Protein 5F4C (pdb70)

Structure (mmCIF, N/CA/C/O backbone):
data_5F4C
#
_entry.id   5F4C
#
_cell.length_a   29.362
_cell.length_b   52.790
_cell.length_c   58.812
_cell.angle_alpha   90.00
_cell.angle_beta   93.35
_cell.angle_gamma   90.00
#
_symmetry.space_group_name_H-M   'P 1 21 1'
#
loop_
_entity.id
_entity.type
_entity.pdbx_description
1 polymer 'Putative cytoplasmic protein'
2 non-polymer 'MALONATE ION'
3 water water
#
loop_
_atom_site.group_PDB
_atom_site.id
_atom_site.type_symbol
_atom_site.label_atom_id
_atom_site.label_alt_id
_atom_site.label_comp_id
_atom_site.label_asym_id
_atom_site.label_entity_id
_atom_site.label_seq_id
_atom_site.pdbx_PDB_ins_code
_atom_site.Cartn_x
_atom_site.Cartn_y
_atom_site.Cartn_z
_atom_site.occupancy
_atom_site.B_iso_or_equiv
_atom_site.auth_seq_id
_atom_site.auth_comp_id
_atom_site.auth_asym_id
_atom_site.auth_atom_id
_atom_site.pdbx_PDB_model_num
ATOM 1 N N . MET A 1 4 ? 12.492 7.728 31.023 0.69 44.39 1 MET A N 1
ATOM 2 C CA . MET A 1 4 ? 11.203 7.353 30.362 0.72 41.78 1 MET A CA 1
ATOM 3 C C . MET A 1 4 ? 10.158 6.852 31.347 0.63 34.97 1 MET A C 1
ATOM 4 O O . MET A 1 4 ? 10.379 5.884 32.081 0.50 32.71 1 MET A O 1
ATOM 9 N N . ASN A 1 5 ? 8.998 7.493 31.335 1.00 30.84 2 ASN A N 1
ATOM 10 C CA . ASN A 1 5 ? 7.866 6.959 32.067 1.00 28.05 2 ASN A CA 1
ATOM 11 C C . ASN A 1 5 ? 7.304 5.750 31.363 1.00 27.44 2 ASN A C 1
ATOM 12 O O . ASN A 1 5 ? 7.318 5.669 30.117 1.00 27.88 2 ASN A O 1
ATOM 17 N N . VAL A 1 6 ? 6.829 4.802 32.157 1.00 25.21 3 VAL A N 1
ATOM 18 C CA . VAL A 1 6 ? 6.325 3.531 31.648 1.00 25.04 3 VAL A CA 1
ATOM 19 C C . VAL A 1 6 ? 4.826 3.496 31.829 1.00 23.01 3 VAL A C 1
ATOM 20 O O . VAL A 1 6 ? 4.315 3.599 32.950 1.00 25.26 3 VAL A O 1
ATOM 24 N N . TYR A 1 7 ? 4.137 3.333 30.707 1.00 21.46 4 TYR A N 1
ATOM 25 C CA . TYR A 1 7 ? 2.686 3.233 30.656 1.00 20.58 4 TYR A CA 1
ATOM 26 C C . TYR A 1 7 ? 2.303 1.802 30.467 1.00 20.25 4 TYR A C 1
ATOM 27 O O . TYR A 1 7 ? 2.618 1.198 29.437 1.00 22.89 4 TYR A O 1
ATOM 36 N N . THR A 1 8 ? 1.623 1.244 31.460 1.00 21.30 5 THR A N 1
ATOM 37 C CA . THR A 1 8 ? 1.378 -0.193 31.521 1.00 21.86 5 THR A CA 1
ATOM 38 C C . THR A 1 8 ? -0.067 -0.502 31.161 1.00 21.78 5 THR A C 1
ATOM 39 O O . THR A 1 8 ? -0.964 0.141 31.652 1.00 23.88 5 THR A O 1
ATOM 43 N N . PHE A 1 9 ? -0.245 -1.490 30.299 1.00 20.62 6 PHE A N 1
ATOM 44 C CA . PHE A 1 9 ? -1.522 -2.043 29.911 1.00 20.42 6 PHE A CA 1
ATOM 45 C C . PHE A 1 9 ? -1.579 -3.471 30.412 1.00 21.63 6 PHE A C 1
ATOM 46 O O . PHE A 1 9 ? -0.813 -4.338 29.965 1.00 23.20 6 PHE A O 1
ATOM 54 N N . ASP A 1 10 ? -2.498 -3.705 31.336 1.00 24.36 7 ASP A N 1
ATOM 55 C CA . ASP A 1 10 ? -2.690 -4.999 31.939 1.00 24.87 7 ASP A CA 1
ATOM 56 C C . ASP A 1 10 ? -3.852 -5.666 31.223 1.00 23.66 7 ASP A C 1
ATOM 57 O O . ASP A 1 10 ? -4.993 -5.249 31.331 1.00 26.70 7 ASP A O 1
ATOM 62 N N . PHE A 1 11 ? -3.555 -6.716 30.491 1.00 25.55 8 PHE A N 1
ATOM 63 C CA . PHE A 1 11 ? -4.597 -7.316 29.657 1.00 26.09 8 PHE A CA 1
ATOM 64 C C . PHE A 1 11 ? -5.683 -8.077 30.416 1.00 29.07 8 PHE A C 1
ATOM 65 O O . PHE A 1 11 ? -6.713 -8.431 29.840 1.00 31.00 8 PHE A O 1
ATOM 73 N N . ASN A 1 12 ? -5.505 -8.293 31.713 1.00 29.56 9 ASN A N 1
ATOM 74 C CA . ASN A 1 12 ? -6.629 -8.743 32.522 1.00 31.04 9 ASN A CA 1
ATOM 75 C C . ASN A 1 12 ? -7.832 -7.802 32.499 1.00 33.10 9 ASN A C 1
ATOM 76 O O . ASN A 1 12 ? -8.974 -8.248 32.647 1.00 38.70 9 ASN A O 1
ATOM 81 N N . ASP A 1 13 ? -7.585 -6.513 32.261 1.00 31.85 10 ASP A N 1
ATOM 82 C CA . ASP A 1 13 ? -8.652 -5.538 32.170 1.00 39.07 10 ASP A CA 1
ATOM 83 C C . ASP A 1 13 ? -9.198 -5.342 30.761 1.00 40.74 10 ASP A C 1
ATOM 84 O O . ASP A 1 13 ? -10.079 -4.486 30.558 1.00 48.65 10 ASP A O 1
ATOM 89 N N . ILE A 1 14 ? -8.694 -6.114 29.798 1.00 37.32 11 ILE A N 1
ATOM 90 C CA . ILE A 1 14 ? -9.016 -5.970 28.382 1.00 38.39 11 ILE A CA 1
ATOM 91 C C . ILE A 1 14 ? -9.576 -7.299 27.865 1.00 41.82 11 ILE A C 1
ATOM 92 O O . ILE A 1 14 ? -8.842 -8.279 27.769 1.00 47.91 11 ILE A O 1
ATOM 97 N N . LYS A 1 15 ? -10.863 -7.352 27.518 1.00 42.62 12 LYS A N 1
ATOM 98 C CA . LYS A 1 15 ? -11.447 -8.629 27.052 1.00 45.20 12 LYS A CA 1
ATOM 99 C C . LYS A 1 15 ? -11.527 -8.786 25.551 1.00 39.77 12 LYS A C 1
ATOM 100 O O . LYS A 1 15 ? -11.811 -9.876 25.054 1.00 47.36 12 LYS A O 1
ATOM 106 N N . ASN A 1 16 ? -11.255 -7.704 24.825 1.00 37.78 13 ASN A N 1
ATOM 107 C CA . ASN A 1 16 ? -11.177 -7.763 23.381 1.00 34.58 13 ASN A CA 1
ATOM 108 C C . ASN A 1 16 ? -10.344 -6.605 22.862 1.00 33.84 13 ASN A C 1
ATOM 109 O O . ASN A 1 16 ? -10.027 -5.653 23.582 1.00 30.38 13 ASN A O 1
ATOM 114 N N . GLN A 1 17 ? -9.953 -6.693 21.600 1.00 31.39 14 GLN A N 1
ATOM 115 C CA . GLN A 1 17 ? -9.078 -5.680 21.045 1.00 29.42 14 GLN A CA 1
ATOM 116 C C . GLN A 1 17 ? -9.714 -4.272 21.141 1.00 27.51 14 GLN A C 1
ATOM 117 O O . GLN A 1 17 ? -9.024 -3.288 21.412 1.00 29.87 14 GLN A O 1
ATOM 123 N N . SER A 1 18 ? -11.025 -4.180 20.994 1.00 30.17 15 SER A N 1
ATOM 124 C CA . SER A 1 18 ? -11.723 -2.896 21.110 1.00 30.98 15 SER A CA 1
ATOM 125 C C . SER A 1 18 ? -11.598 -2.226 22.505 1.00 32.51 15 SER A C 1
ATOM 126 O O . SER A 1 18 ? -11.484 -0.977 22.601 1.00 32.84 15 SER A O 1
ATOM 129 N N . ASP A 1 19 ? -11.585 -3.057 23.560 1.00 27.97 16 ASP A N 1
ATOM 130 C CA . ASP A 1 19 ? -11.349 -2.599 24.939 1.00 27.58 16 ASP A CA 1
ATOM 131 C C . ASP A 1 19 ? -9.976 -1.948 25.020 1.00 24.81 16 ASP A C 1
ATOM 132 O O . ASP A 1 19 ? -9.779 -1.004 25.797 1.00 23.73 16 ASP A O 1
ATOM 137 N N . PHE A 1 20 ? -9.006 -2.439 24.246 1.00 23.76 17 PHE A N 1
ATOM 138 C CA . PHE A 1 20 ? -7.693 -1.842 24.264 1.00 20.84 17 PHE A CA 1
ATOM 139 C C . PHE A 1 20 ? -7.735 -0.365 23.811 1.00 19.38 17 PHE A C 1
ATOM 140 O O . PHE A 1 20 ? -7.117 0.498 24.424 1.00 20.78 17 PHE A O 1
ATOM 148 N N . TYR A 1 21 ? -8.505 -0.074 22.767 1.00 20.94 18 TYR A N 1
ATOM 149 C CA . TYR A 1 21 ? -8.572 1.316 22.301 1.00 20.52 18 TYR A CA 1
ATOM 150 C C . TYR A 1 21 ? -9.131 2.245 23.392 1.00 22.00 18 TYR A C 1
ATOM 151 O O . TYR A 1 21 ? -8.641 3.378 23.558 1.00 21.70 18 TYR A O 1
ATOM 160 N N . ARG A 1 22 ? -10.158 1.776 24.121 1.00 22.74 19 ARG A N 1
ATOM 161 C CA . ARG A 1 22 ? -10.679 2.538 25.269 1.00 24.10 19 ARG A CA 1
ATOM 162 C C . ARG A 1 22 ? -9.622 2.719 26.365 1.00 24.53 19 ARG A C 1
ATOM 163 O O . ARG A 1 22 ? -9.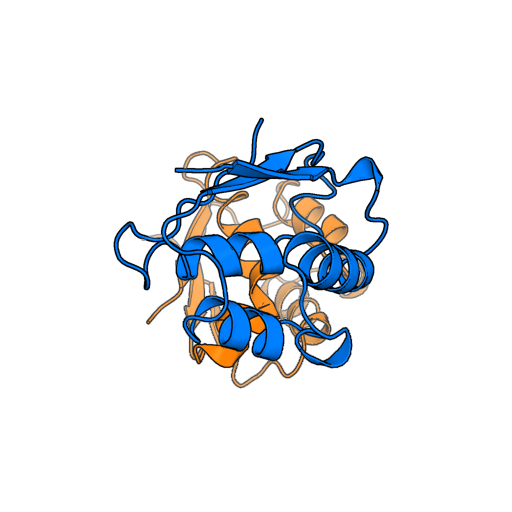433 3.831 26.887 1.00 24.23 19 ARG A O 1
ATOM 171 N N . GLU A 1 23 ? -8.928 1.643 26.706 1.00 23.46 20 GLU A N 1
ATOM 172 C CA . GLU A 1 23 ? -7.858 1.726 27.711 1.00 22.43 20 GLU A CA 1
ATOM 173 C C . GLU A 1 23 ? -6.780 2.709 27.270 1.00 21.09 20 GLU A C 1
ATOM 174 O O . GLU A 1 23 ? -6.222 3.450 28.066 1.00 22.17 20 GLU A O 1
ATOM 180 N N . PHE A 1 24 ? -6.449 2.678 25.978 1.00 19.96 21 PHE A N 1
ATOM 181 C CA . PHE A 1 24 ? -5.423 3.566 25.439 1.00 19.76 21 PHE A CA 1
ATOM 182 C C . PHE A 1 24 ? -5.832 5.028 25.564 1.00 19.14 21 PHE A C 1
ATOM 183 O O . PHE A 1 24 ? -5.055 5.829 26.074 1.00 19.77 21 PHE A O 1
ATOM 191 N N . THR A 1 25 ? -7.050 5.376 25.121 1.00 19.88 22 THR A N 1
ATOM 192 C CA . THR A 1 25 ? -7.454 6.772 25.201 1.00 21.69 22 THR A CA 1
ATOM 193 C C . THR A 1 25 ? -7.616 7.232 26.657 1.00 19.72 22 THR A C 1
ATOM 194 O O . THR A 1 25 ? -7.202 8.332 27.008 1.00 22.14 22 THR A O 1
ATOM 198 N N . GLN A 1 26 ? -8.100 6.354 27.531 1.00 21.95 23 GLN A N 1
ATOM 199 C CA . GLN A 1 26 ? -8.228 6.696 28.949 1.00 21.94 23 GLN A CA 1
ATOM 200 C C . GLN A 1 26 ? -6.857 6.883 29.603 1.00 21.14 23 GLN A C 1
ATOM 201 O O . GLN A 1 26 ? -6.611 7.876 30.302 1.00 22.47 23 GLN A O 1
ATOM 207 N N . THR A 1 27 ? -5.945 5.957 29.331 1.00 20.69 24 THR A N 1
ATOM 208 C CA . THR A 1 27 ? -4.609 6.017 29.905 1.00 20.84 24 THR A CA 1
ATOM 209 C C . THR A 1 27 ? -3.894 7.295 29.518 1.00 20.90 24 THR A C 1
ATOM 210 O O . THR A 1 27 ? -3.243 7.927 30.363 1.00 21.94 24 THR A O 1
ATOM 214 N N . PHE A 1 28 ? -3.984 7.656 28.230 1.00 19.44 25 PHE A N 1
ATOM 215 C CA . PHE A 1 28 ? -3.281 8.802 27.675 1.00 19.39 25 PHE A CA 1
ATOM 216 C C . PHE A 1 28 ? -4.058 10.127 27.692 1.00 20.99 25 PHE A C 1
ATOM 217 O O . PHE A 1 28 ? -3.567 11.139 27.185 1.00 21.19 25 PHE A O 1
ATOM 225 N N . GLY A 1 29 ? -5.260 10.158 28.294 1.00 19.85 26 GLY A N 1
ATOM 226 C CA . GLY A 1 29 ? -5.985 11.421 28.432 1.00 21.75 26 GLY A CA 1
ATOM 227 C C . GLY A 1 29 ? -6.457 11.972 27.074 1.00 22.58 26 GLY A C 1
ATOM 228 O O . GLY A 1 29 ? -6.458 13.177 26.846 1.00 23.16 26 GLY A O 1
ATOM 229 N N . LEU A 1 30 ? -6.843 11.068 26.161 1.00 22.33 27 LEU A N 1
ATOM 230 C CA . LEU A 1 30 ? -7.308 11.411 24.843 1.00 22.81 27 LEU A CA 1
ATOM 231 C C . LEU A 1 30 ? -8.827 11.313 24.764 1.00 22.83 27 LEU A C 1
ATOM 232 O O . LEU A 1 30 ? -9.436 10.501 25.479 1.00 24.51 27 LEU A O 1
ATOM 237 N N . ALA A 1 31 ? -9.441 12.085 23.852 1.00 23.69 28 ALA A N 1
ATOM 238 C CA . ALA A 1 31 ? -10.865 11.948 23.564 1.00 25.07 28 ALA A CA 1
ATOM 239 C C . ALA A 1 31 ? -11.122 10.547 23.082 1.00 26.96 28 ALA A C 1
ATOM 240 O O . ALA A 1 31 ? -10.279 9.974 22.393 1.00 26.61 28 ALA A O 1
ATOM 242 N N . SER A 1 32 ? -12.284 9.986 23.448 1.00 30.47 29 SER A N 1
ATOM 243 C CA . SER A 1 32 ? -12.649 8.610 23.072 1.00 31.31 29 SER A CA 1
ATOM 244 C C . SER A 1 32 ? -12.574 8.368 21.559 1.00 29.36 29 SER A C 1
ATOM 245 O O . SER A 1 32 ? -12.056 7.332 21.108 1.00 30.23 29 SER A O 1
ATOM 248 N N . GLU A 1 33 ? -13.000 9.369 20.793 1.00 29.51 30 GLU A N 1
ATOM 249 C CA . GLU A 1 33 ? -13.001 9.259 19.333 1.00 30.42 30 GLU A CA 1
ATOM 250 C C . GLU A 1 33 ? -11.619 9.318 18.707 1.00 29.11 30 GLU A C 1
ATOM 251 O O . GLU A 1 33 ? -11.494 9.146 17.497 1.00 30.22 30 GLU A O 1
ATOM 257 N N . LYS A 1 34 ? -10.578 9.594 19.497 1.00 27.57 31 LYS A N 1
ATOM 258 C CA . LYS A 1 34 ? -9.241 9.688 18.927 1.00 26.83 31 LYS A CA 1
ATOM 259 C C . LYS A 1 34 ? -8.737 8.336 18.403 1.00 24.57 31 LYS A C 1
ATOM 260 O O . LYS A 1 34 ? -7.990 8.282 17.420 1.00 27.85 31 LYS A O 1
ATOM 266 N N . VAL A 1 35 ? -9.109 7.245 19.065 1.00 23.97 32 VAL A N 1
ATOM 267 C CA . VAL A 1 35 ? -8.659 5.905 18.657 1.00 22.36 32 VAL A CA 1
ATOM 268 C C . VAL A 1 35 ? -9.812 4.906 18.724 1.00 22.11 32 VAL A C 1
ATOM 269 O O . VAL A 1 35 ? -10.415 4.706 19.803 1.00 24.56 32 VAL A O 1
ATOM 273 N N . SER A 1 36 ? -10.085 4.246 17.608 1.00 21.66 33 SER A N 1
ATOM 274 C CA . SER A 1 36 ? -11.172 3.259 17.558 1.00 22.18 33 SER A CA 1
ATOM 275 C C . SER A 1 36 ? -10.895 2.073 16.663 1.00 23.20 33 SER A C 1
ATOM 276 O O . SER A 1 36 ? -11.761 1.207 16.493 1.00 24.92 33 SER A O 1
ATOM 279 N N . ASP A 1 37 ? -9.689 2.010 16.090 1.00 21.28 34 ASP A N 1
ATOM 280 C CA . ASP A 1 37 ? -9.296 0.935 15.185 1.00 20.62 34 ASP A CA 1
ATOM 281 C C . ASP A 1 37 ? -7.784 1.025 14.995 1.00 18.85 34 ASP A C 1
ATOM 282 O O . ASP A 1 37 ? -7.147 1.921 15.583 1.00 18.90 34 ASP A O 1
ATOM 287 N N . LEU A 1 38 ? -7.197 0.156 14.161 1.00 17.67 35 LEU A N 1
ATOM 288 C CA . LEU A 1 38 ? -5.744 0.112 14.038 1.00 16.37 35 LEU A CA 1
ATOM 289 C C . LEU A 1 38 ? -5.205 1.348 13.327 1.00 17.18 35 LEU A C 1
ATOM 290 O O . LEU A 1 38 ? -4.126 1.850 13.692 1.00 18.78 35 LEU A O 1
ATOM 295 N N . ASP A 1 39 ? -5.917 1.834 12.302 1.00 18.62 36 ASP A N 1
ATOM 296 C CA . ASP A 1 39 ? -5.426 2.991 11.546 1.00 19.01 36 ASP A CA 1
ATOM 297 C C . ASP A 1 39 ? -5.403 4.239 12.430 1.00 19.71 36 ASP A C 1
ATOM 298 O O . ASP A 1 39 ? -4.437 5.012 12.396 1.00 21.26 36 ASP A O 1
ATOM 303 N N . THR A 1 40 ? -6.457 4.423 13.242 1.00 19.12 37 THR A N 1
ATOM 304 C CA . THR A 1 40 ? -6.495 5.575 14.135 1.00 19.53 37 THR A CA 1
ATOM 305 C C . THR A 1 40 ? -5.493 5.425 15.293 1.00 19.75 37 THR A C 1
ATOM 306 O O . THR A 1 40 ? -4.940 6.414 15.780 1.00 20.35 37 THR A O 1
ATOM 310 N N . LEU A 1 41 ? -5.280 4.201 15.762 1.00 18.80 38 LEU A N 1
ATOM 311 C CA . LEU A 1 41 ? -4.210 3.965 16.730 1.00 18.63 38 LEU A CA 1
ATOM 312 C C . LEU A 1 41 ? -2.855 4.357 16.172 1.00 20.24 38 LEU A C 1
ATOM 313 O O . LEU A 1 41 ? -2.091 5.055 16.841 1.00 20.33 38 LEU A O 1
ATOM 318 N N . TRP A 1 42 ? -2.551 3.902 14.963 1.00 18.60 39 TRP A N 1
ATOM 319 C CA . TRP A 1 42 ? -1.300 4.291 14.293 1.00 18.70 39 TRP A CA 1
ATOM 320 C C . TRP A 1 42 ? -1.179 5.799 14.178 1.00 19.74 39 TRP A C 1
ATOM 321 O O . TRP A 1 42 ? -0.132 6.372 14.511 1.00 21.31 39 TRP A O 1
ATOM 332 N N . ASP A 1 43 ? -2.258 6.444 13.712 1.00 20.19 40 ASP A N 1
ATOM 333 C CA . ASP A 1 43 ? -2.212 7.887 13.587 1.00 24.29 40 ASP A CA 1
ATOM 334 C C . ASP A 1 43 ? -1.921 8.567 14.939 1.00 22.04 40 ASP A C 1
ATOM 335 O O . ASP A 1 43 ? -1.161 9.521 14.992 1.00 24.13 40 ASP A O 1
ATOM 340 N N . ALA A 1 44 ? -2.559 8.111 16.021 1.00 21.85 41 ALA A N 1
ATOM 341 C CA . ALA A 1 44 ? -2.281 8.693 17.319 1.00 23.56 41 ALA A CA 1
ATOM 342 C C . ALA A 1 44 ? -0.827 8.559 17.716 1.00 23.39 41 ALA A C 1
ATOM 343 O O . ALA A 1 44 ? -0.215 9.515 18.234 1.00 24.87 41 ALA A O 1
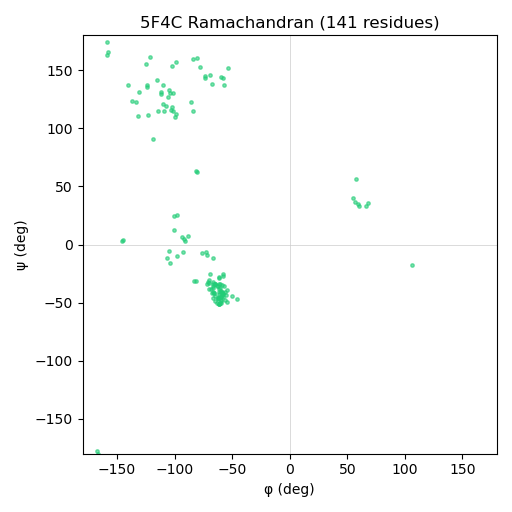ATOM 345 N N . VAL A 1 45 ? -0.270 7.377 17.523 1.00 22.29 42 VAL A N 1
ATOM 346 C CA . VAL A 1 45 ? 1.080 7.122 17.978 1.00 23.56 42 VAL A CA 1
ATOM 347 C C . VAL A 1 45 ? 2.076 7.923 17.125 1.00 24.72 42 VAL A C 1
ATOM 348 O O . VAL A 1 45 ? 3.145 8.255 17.620 1.00 28.86 42 VAL A O 1
ATOM 352 N N . MET A 1 46 ? 1.703 8.263 15.881 1.00 25.22 43 MET A N 1
ATOM 353 C CA . MET A 1 46 ? 2.545 9.037 14.967 1.00 28.98 43 MET A CA 1
ATOM 354 C C . MET A 1 46 ? 2.372 10.543 14.965 1.00 29.07 43 MET A C 1
ATOM 355 O O . MET A 1 46 ? 3.149 11.230 14.291 1.00 33.46 43 MET A O 1
ATOM 360 N N . SER A 1 47 ? 1.387 11.058 15.690 1.00 26.90 44 SER A N 1
ATOM 361 C CA . SER A 1 47 ? 0.953 12.448 15.580 1.00 29.80 44 SER A CA 1
ATOM 362 C C . SER A 1 47 ? 1.478 13.341 16.669 1.00 31.15 44 SER A C 1
ATOM 363 O O . SER A 1 47 ? 0.997 14.498 16.820 1.00 36.52 44 SER A O 1
ATOM 366 N N . ASP A 1 48 ? 2.447 12.879 17.446 1.00 28.32 45 ASP A N 1
ATOM 367 C CA . ASP A 1 48 ? 3.031 13.814 18.471 1.00 37.22 45 ASP A CA 1
ATOM 368 C C . ASP A 1 48 ? 2.002 14.343 19.512 1.00 35.33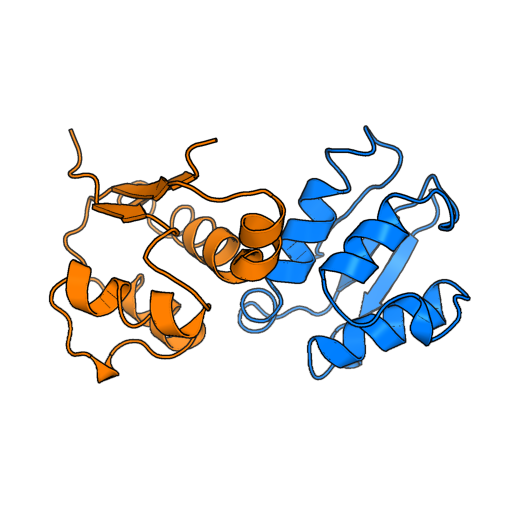 45 ASP A C 1
ATOM 369 O O . ASP A 1 48 ? 2.137 15.448 20.003 1.00 42.23 45 ASP A O 1
ATOM 374 N N . ILE A 1 49 ? 1.005 13.525 19.860 1.00 33.05 46 ILE A N 1
ATOM 375 C CA . ILE A 1 49 ? 0.041 13.824 20.941 1.00 30.32 46 ILE A CA 1
ATOM 376 C C . ILE A 1 49 ? 0.323 13.030 22.226 1.00 30.21 46 ILE A C 1
ATOM 377 O O . ILE A 1 49 ? -0.252 13.337 23.248 1.00 31.51 46 ILE A O 1
ATOM 382 N N . LEU A 1 50 ? 1.133 11.981 22.162 1.00 26.18 47 LEU A N 1
ATOM 383 C CA . LEU A 1 50 ? 1.496 11.207 23.366 1.00 24.89 47 LEU A CA 1
ATOM 384 C C . LEU A 1 50 ? 2.647 11.917 24.045 1.00 24.67 47 LEU A C 1
ATOM 385 O O . LEU A 1 50 ? 3.346 12.709 23.384 1.00 26.57 47 LEU A O 1
ATOM 390 N N . PRO A 1 51 ? 2.874 11.641 25.353 1.00 24.92 48 PRO A N 1
ATOM 391 C CA . PRO A 1 51 ? 3.905 12.356 26.114 1.00 25.00 48 PRO A CA 1
ATOM 392 C C . PRO A 1 51 ? 5.300 11.760 25.842 1.00 25.01 48 PRO A C 1
ATOM 393 O O . PRO A 1 51 ? 5.953 11.221 26.743 1.00 26.61 48 PRO A O 1
ATOM 397 N N . LEU A 1 52 ? 5.739 11.858 24.587 1.00 25.21 49 LEU A N 1
ATOM 398 C CA . LEU A 1 52 ? 7.038 11.321 24.161 1.00 26.44 49 LEU A CA 1
ATOM 399 C C . LEU A 1 52 ? 8.196 12.131 24.761 1.00 27.51 49 LEU A C 1
ATOM 400 O O . LEU A 1 52 ? 8.052 13.344 24.978 1.00 28.77 49 LEU A O 1
ATOM 405 N N . PRO A 1 53 ? 9.325 11.457 25.074 1.00 27.39 50 PRO A N 1
ATOM 406 C CA . PRO A 1 53 ? 9.566 10.029 24.926 1.00 27.81 50 PRO A CA 1
ATOM 407 C C . PRO A 1 53 ? 8.912 9.234 26.045 1.00 26.02 50 PRO A C 1
ATOM 408 O O . PRO A 1 53 ? 8.725 9.775 27.116 1.00 27.08 50 PRO A O 1
ATOM 412 N N . LEU A 1 54 ? 8.572 7.977 25.769 1.00 24.67 51 LEU A N 1
ATOM 413 C CA . LEU A 1 54 ? 7.866 7.129 26.730 1.00 22.62 51 LEU A CA 1
ATOM 414 C C . LEU A 1 54 ? 8.062 5.651 26.396 1.00 22.84 51 LEU A C 1
ATOM 415 O O . LEU A 1 54 ? 8.429 5.275 25.266 1.00 22.96 51 LEU A O 1
ATOM 420 N N . GLU A 1 55 ? 7.766 4.796 27.368 1.00 23.45 52 GLU A N 1
ATOM 421 C CA . GLU A 1 55 ? 7.698 3.365 27.152 1.00 23.90 52 GLU A CA 1
ATOM 422 C C . GLU A 1 55 ? 6.258 2.895 27.373 1.00 23.77 52 GLU A C 1
ATOM 423 O O . GLU A 1 55 ? 5.553 3.363 28.286 1.00 23.46 52 GLU A O 1
ATOM 429 N N . ILE A 1 56 ? 5.848 1.960 26.528 1.00 21.26 53 ILE A N 1
ATOM 430 C CA . ILE A 1 56 ? 4.603 1.226 26.687 1.00 21.51 53 ILE A CA 1
ATOM 431 C C . ILE A 1 56 ? 4.946 -0.201 26.998 1.00 21.60 53 ILE A C 1
ATOM 432 O O . ILE A 1 56 ? 5.705 -0.832 26.279 1.00 21.56 53 ILE A O 1
ATOM 437 N N . GLU A 1 57 ? 4.320 -0.751 28.037 1.00 21.90 54 GLU A N 1
ATOM 438 C CA . GLU A 1 57 ? 4.513 -2.132 28.411 1.00 23.99 54 GLU A CA 1
ATOM 439 C C . GLU A 1 57 ? 3.157 -2.843 28.441 1.00 22.98 54 GLU A C 1
ATOM 440 O O . GLU A 1 57 ? 2.151 -2.304 28.951 1.00 23.35 54 GLU A O 1
ATOM 446 N N . PHE A 1 58 ? 3.142 -4.057 27.904 1.00 22.57 55 PHE A N 1
ATOM 447 C CA . PHE A 1 58 ? 1.976 -4.948 28.015 1.00 21.67 55 PHE A CA 1
ATOM 448 C C . PHE A 1 58 ? 2.301 -6.024 29.023 1.00 24.56 55 PHE A C 1
ATOM 449 O O . PHE A 1 58 ? 3.339 -6.656 28.943 1.00 23.60 55 PHE A O 1
ATOM 457 N N . VAL A 1 59 ? 1.436 -6.203 30.011 1.00 23.82 56 VAL A N 1
ATOM 458 C CA . VAL A 1 59 ? 1.591 -7.257 30.996 1.00 25.34 56 VAL A CA 1
ATOM 459 C C . VAL A 1 59 ? 0.371 -8.163 30.973 1.00 25.24 56 VAL A C 1
ATOM 460 O O . VAL A 1 59 ? -0.713 -7.781 30.504 1.00 25.61 56 VAL A O 1
ATOM 464 N N . HIS A 1 60 ? 0.562 -9.350 31.526 1.00 26.87 57 HIS A N 1
ATOM 465 C CA . HIS A 1 60 ? -0.496 -10.331 31.666 1.00 29.46 57 HIS A CA 1
ATOM 466 C C . HIS A 1 60 ? -1.116 -10.679 30.338 1.00 25.16 57 HIS A C 1
ATOM 467 O O . HIS A 1 60 ? -2.318 -10.592 30.132 1.00 27.41 57 HIS A O 1
ATOM 474 N N . LEU A 1 61 ? -0.247 -11.120 29.438 1.00 23.43 58 LEU A N 1
ATOM 475 C CA . LEU A 1 61 ? -0.618 -11.549 28.110 1.00 23.53 58 LEU A CA 1
ATOM 476 C C . LEU A 1 61 ? -0.245 -13.015 27.935 1.00 20.25 58 LEU A C 1
ATOM 477 O O . LEU A 1 61 ? 0.847 -13.356 27.454 1.00 22.05 58 LEU A O 1
ATOM 482 N N . PRO A 1 62 ? -1.172 -13.923 28.254 1.00 18.89 59 PRO A N 1
ATOM 483 C CA . PRO A 1 62 ? -1.003 -15.346 27.890 1.00 18.63 59 PRO A CA 1
ATOM 484 C C . PRO A 1 62 ? -0.729 -15.526 26.420 1.00 18.80 59 PRO A C 1
ATOM 485 O O . PRO A 1 62 ? -1.144 -14.677 25.632 1.00 18.33 59 PRO A O 1
ATOM 489 N N . ASP A 1 63 ? -0.018 -16.596 26.046 1.00 19.11 60 ASP A N 1
ATOM 490 C CA . ASP A 1 63 ? 0.232 -16.883 24.622 1.00 20.25 60 ASP A CA 1
ATOM 491 C C . ASP A 1 63 ? -0.993 -16.748 23.746 1.00 19.40 60 ASP A C 1
ATOM 492 O O . ASP A 1 63 ? -0.922 -16.161 22.659 1.00 19.26 60 ASP A O 1
ATOM 497 N N . LYS A 1 64 ? -2.103 -17.312 24.176 1.00 18.46 61 LYS A N 1
ATOM 498 C CA . LYS A 1 64 ? -3.340 -17.283 23.412 1.00 19.41 61 LYS A CA 1
ATOM 499 C C . LYS A 1 64 ? -3.733 -15.845 23.072 1.00 18.58 61 LYS A C 1
ATOM 500 O O . LYS A 1 64 ? -4.197 -15.546 21.977 1.00 20.27 61 LYS A O 1
ATOM 506 N N . LEU A 1 65 ? -3.602 -14.970 24.055 1.00 16.15 62 LEU A N 1
ATOM 507 C CA . LEU A 1 65 ? -4.013 -13.587 23.917 1.00 16.30 62 LEU A CA 1
ATOM 508 C C . LEU A 1 65 ? -2.977 -12.721 23.204 1.00 15.80 62 LEU A C 1
ATOM 509 O O . LEU A 1 65 ? -3.334 -11.816 22.447 1.00 17.08 62 LEU A O 1
ATOM 514 N N .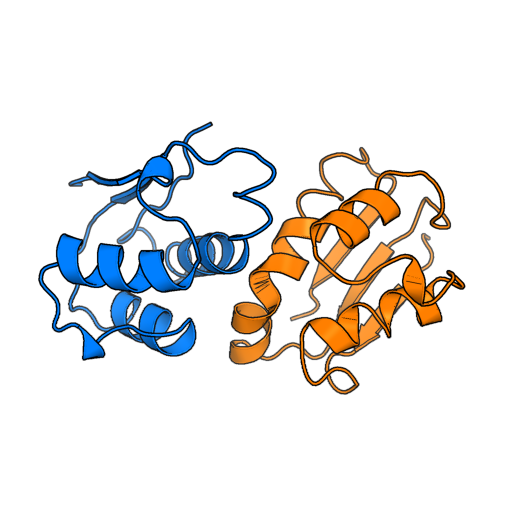 ARG A 1 66 ? -1.699 -13.042 23.353 1.00 16.19 63 ARG A N 1
ATOM 515 C CA . ARG A 1 66 ? -0.656 -12.413 22.526 1.00 17.35 63 ARG A CA 1
ATOM 516 C C . ARG A 1 66 ? -0.954 -12.669 21.051 1.00 16.76 63 ARG A C 1
ATOM 517 O O . ARG A 1 66 ? -0.862 -11.755 20.223 1.00 18.33 63 ARG A O 1
ATOM 525 N N A ARG A 1 67 ? -1.329 -13.908 20.714 0.43 16.54 64 ARG A N 1
ATOM 526 N N B ARG A 1 67 ? -1.304 -13.918 20.716 0.57 16.12 64 ARG A N 1
ATOM 527 C CA A ARG A 1 67 ? -1.703 -14.250 19.347 0.43 18.11 64 ARG A CA 1
ATOM 528 C CA B ARG A 1 67 ? -1.727 -14.271 19.366 0.57 18.27 64 ARG A CA 1
ATOM 529 C C A ARG A 1 67 ? -2.977 -13.534 18.904 0.43 16.77 64 ARG A C 1
ATOM 530 C C B ARG A 1 67 ? -2.938 -13.456 18.952 0.57 16.12 64 ARG A C 1
ATOM 531 O O A ARG A 1 67 ? -3.046 -13.015 17.774 0.43 16.90 64 ARG A O 1
ATOM 532 O O B ARG A 1 67 ? -2.917 -12.770 17.908 0.57 16.36 64 ARG A O 1
ATOM 547 N N . ARG A 1 68 ? -3.978 -13.479 19.780 1.00 16.67 65 ARG A N 1
ATOM 548 C CA . ARG A 1 68 ? -5.246 -12.820 19.445 1.00 16.94 65 ARG A CA 1
ATOM 549 C C . ARG A 1 68 ? -5.016 -11.347 19.146 1.00 18.14 65 ARG A C 1
ATOM 550 O O . ARG A 1 68 ? -5.608 -10.799 18.215 1.00 18.75 65 ARG A O 1
ATOM 558 N N . TYR A 1 69 ? -4.177 -10.701 19.969 1.00 16.44 66 TYR A N 1
ATOM 559 C CA . TYR A 1 69 ? -3.901 -9.294 19.881 1.00 17.28 66 TYR A CA 1
ATOM 560 C C . TYR A 1 69 ? -2.610 -8.982 19.126 1.00 16.60 66 TYR A C 1
ATOM 561 O O . TYR A 1 69 ? -2.051 -7.907 19.276 1.00 17.34 66 TYR A O 1
ATOM 570 N N . GLY A 1 70 ? -2.206 -9.894 18.244 1.00 16.32 67 GLY A N 1
ATOM 571 C CA . GLY A 1 70 ? -0.932 -9.751 17.551 1.00 16.89 67 GLY A CA 1
ATOM 572 C C . GLY A 1 70 ? -0.854 -8.499 16.689 1.00 16.68 67 GLY A C 1
ATOM 573 O O . GLY A 1 70 ? 0.223 -7.950 16.516 1.00 17.51 67 GLY A O 1
ATOM 574 N N . ALA A 1 71 ? -1.988 -8.010 16.173 1.00 15.71 68 ALA A N 1
ATOM 575 C CA . ALA A 1 71 ? -1.948 -6.784 15.399 1.00 15.75 68 ALA A CA 1
ATOM 576 C C . ALA A 1 71 ? -1.542 -5.584 16.249 1.00 16.21 68 ALA A C 1
ATOM 577 O O . ALA A 1 71 ? -0.880 -4.652 15.760 1.00 16.64 68 ALA A O 1
ATOM 579 N N . LEU A 1 72 ? -1.933 -5.562 17.525 1.00 16.50 69 LEU A N 1
ATOM 580 C CA . LEU A 1 72 ? -1.508 -4.467 18.412 1.00 17.15 69 LEU A CA 1
ATOM 581 C C . LEU A 1 72 ? -0.017 -4.551 18.653 1.00 17.31 69 LEU A C 1
ATOM 582 O O . LEU A 1 72 ? 0.691 -3.534 18.647 1.00 17.71 69 LEU A O 1
ATOM 587 N N . ILE A 1 73 ? 0.471 -5.782 18.869 1.00 17.67 70 ILE A N 1
ATOM 588 C CA . ILE A 1 73 ? 1.872 -5.974 19.140 1.00 18.23 70 ILE A CA 1
ATOM 589 C C . ILE A 1 73 ? 2.721 -5.502 17.947 1.00 17.29 70 ILE A C 1
ATOM 590 O O . ILE A 1 73 ? 3.711 -4.773 18.120 1.00 18.53 70 ILE A O 1
ATOM 595 N N . LEU A 1 74 ? 2.383 -5.983 16.761 1.00 18.00 71 LEU A N 1
ATOM 596 C CA . LEU A 1 74 ? 3.132 -5.581 15.557 1.00 18.66 71 LEU A CA 1
ATOM 597 C C . LEU A 1 74 ? 3.060 -4.079 15.330 1.00 17.21 71 LEU A C 1
ATOM 598 O O . LEU A 1 74 ? 4.049 -3.463 14.913 1.00 18.50 71 LEU A O 1
ATOM 603 N N . LEU A 1 75 ? 1.910 -3.459 15.616 1.00 16.37 72 LEU A N 1
ATOM 604 C CA . LEU A 1 75 ? 1.763 -2.024 15.432 1.00 16.81 72 LEU A CA 1
ATOM 605 C C . LEU A 1 75 ? 2.735 -1.265 16.345 1.00 16.56 72 LEU A C 1
ATOM 606 O O . LEU A 1 75 ? 3.422 -0.341 15.900 1.00 17.25 72 LEU A O 1
ATOM 611 N N . PHE A 1 76 ? 2.805 -1.648 17.622 1.00 16.44 73 PHE A N 1
ATOM 612 C CA . PHE A 1 76 ? 3.739 -0.970 18.514 1.00 17.36 73 PHE A CA 1
ATOM 613 C C . PHE A 1 76 ? 5.199 -1.289 18.216 1.00 18.60 73 PHE A C 1
ATOM 614 O O . PHE A 1 76 ? 6.050 -0.387 18.355 1.00 19.89 73 PHE A O 1
ATOM 622 N N . ASP A 1 77 ? 5.485 -2.494 17.703 1.00 18.57 74 ASP A N 1
ATOM 623 C CA . ASP A 1 77 ? 6.850 -2.790 17.243 1.00 20.06 74 ASP A CA 1
ATOM 624 C C . ASP A 1 77 ? 7.220 -1.838 16.094 1.00 20.14 74 ASP A C 1
ATOM 625 O O . ASP A 1 77 ? 8.332 -1.275 16.059 1.00 21.55 74 ASP A O 1
ATOM 630 N N . GLU A 1 78 ? 6.304 -1.661 15.145 1.00 18.35 75 GLU A N 1
ATOM 631 C CA . GLU A 1 78 ? 6.567 -0.752 14.027 1.00 19.56 75 GLU A CA 1
ATOM 632 C C . GLU A 1 78 ? 6.665 0.697 14.462 0.80 17.99 75 GLU A C 1
ATOM 633 O O . GLU A 1 78 ? 7.484 1.445 13.907 0.75 17.35 75 GLU A O 1
ATOM 639 N N . ALA A 1 79 ? 5.834 1.108 15.428 1.00 19.50 76 ALA A N 1
ATOM 640 C CA . ALA A 1 79 ? 5.930 2.446 15.971 1.00 19.83 76 ALA A CA 1
ATOM 641 C C . ALA A 1 79 ? 7.284 2.682 16.622 1.00 20.32 76 ALA A C 1
ATOM 642 O O . ALA A 1 79 ? 7.903 3.736 16.420 1.00 21.26 76 ALA A O 1
ATOM 644 N N A GLU A 1 80 ? 7.765 1.689 17.368 0.59 20.86 77 GLU A N 1
ATOM 645 N N B GLU A 1 80 ? 7.777 1.699 17.386 0.41 20.92 77 GLU A N 1
ATOM 646 C CA A GLU A 1 80 ? 9.081 1.791 17.970 0.59 21.06 77 GLU A CA 1
ATOM 647 C CA B GLU A 1 80 ? 9.106 1.838 17.984 0.41 21.35 77 GLU A CA 1
ATOM 648 C C A GLU A 1 80 ? 10.143 2.019 16.897 0.59 23.14 77 GLU A C 1
ATOM 649 C C B GLU A 1 80 ? 10.163 2.020 16.899 0.41 23.23 77 GLU A C 1
ATOM 650 O O A GLU A 1 80 ? 10.998 2.894 17.042 0.59 24.56 77 GLU A O 1
ATOM 651 O O B GLU A 1 80 ? 11.037 2.875 17.032 0.41 24.30 77 GLU A O 1
ATOM 662 N N . GLU A 1 81 ? 10.066 1.255 15.813 1.00 23.03 78 GLU A N 1
ATOM 663 C CA . GLU A 1 81 ? 11.027 1.429 14.717 1.00 25.40 78 GLU A CA 1
ATOM 664 C C . GLU A 1 81 ? 10.942 2.817 14.087 1.00 24.40 78 GLU A C 1
ATOM 665 O O . GLU A 1 81 ? 11.955 3.498 13.896 1.00 27.79 78 GLU A O 1
ATOM 671 N N A GLU A 1 82 ? 9.730 3.240 13.769 0.78 22.96 79 GLU A N 1
ATOM 672 N N B GLU A 1 82 ? 9.728 3.244 13.755 0.22 24.65 79 GLU A N 1
ATOM 673 C CA A GLU A 1 82 ? 9.525 4.517 13.109 0.78 24.37 79 GLU A CA 1
ATOM 674 C CA B GLU A 1 82 ? 9.530 4.537 13.101 0.22 26.47 79 GLU A CA 1
ATOM 675 C C A GLU A 1 82 ? 9.939 5.714 13.965 0.78 23.96 79 GLU A C 1
ATOM 676 C C B GLU A 1 82 ? 9.904 5.738 13.963 0.22 25.58 79 GLU A C 1
ATOM 677 O O A GLU A 1 82 ? 10.372 6.709 13.435 0.78 27.28 79 GLU A O 1
ATOM 678 O O B GLU A 1 82 ? 10.341 6.752 13.434 0.22 26.75 79 GLU A O 1
ATOM 689 N N . LEU A 1 83 ? 9.712 5.630 15.278 1.00 24.56 80 LEU A N 1
ATOM 690 C CA . LEU A 1 83 ? 9.973 6.739 16.192 1.00 23.01 80 LEU A CA 1
ATOM 691 C C . LEU A 1 83 ? 11.409 6.825 16.685 1.00 22.67 80 LEU A C 1
ATOM 692 O O . LEU A 1 83 ? 11.727 7.656 17.520 1.00 23.28 80 LEU A O 1
ATOM 697 N N . GLU A 1 84 ? 12.264 5.919 16.220 1.00 24.30 81 GLU A N 1
ATOM 698 C CA . GLU A 1 84 ? 13.697 6.035 16.345 1.00 28.30 81 GLU A CA 1
ATOM 699 C C . GLU A 1 84 ? 14.197 6.133 17.773 1.00 28.95 81 GLU A C 1
ATOM 700 O O . GLU A 1 84 ? 15.209 6.782 18.023 1.00 34.13 81 GLU A O 1
ATOM 706 N N . GLY A 1 85 ? 13.530 5.442 18.686 1.00 29.32 82 GLY A N 1
ATOM 707 C CA . GLY A 1 85 ? 13.945 5.427 20.082 1.00 32.31 82 GLY A CA 1
ATOM 708 C C . GLY A 1 85 ? 13.054 6.247 20.991 1.00 31.04 82 GLY A C 1
ATOM 709 O O . GLY A 1 85 ? 13.098 6.067 22.196 1.00 33.49 82 GLY A O 1
ATOM 710 N N . ARG A 1 86 ? 12.244 7.148 20.445 1.00 25.67 83 ARG A N 1
ATOM 711 C CA . ARG A 1 86 ? 11.382 7.985 21.321 1.00 25.07 83 ARG A CA 1
ATOM 712 C C . ARG A 1 86 ? 10.247 7.218 21.965 1.00 27.33 83 ARG A C 1
ATOM 713 O O . ARG A 1 86 ? 9.777 7.608 23.009 1.00 26.67 83 ARG A O 1
ATOM 721 N N A LEU A 1 87 ? 9.804 6.152 21.309 0.77 27.43 84 LEU A N 1
ATOM 722 N N B LEU A 1 87 ? 9.821 6.128 21.323 0.23 27.48 84 LEU A N 1
ATOM 723 C CA A LEU A 1 87 ? 8.882 5.226 21.913 0.77 25.98 84 LEU A CA 1
ATOM 724 C CA B LEU A 1 87 ? 8.838 5.203 21.880 0.23 27.08 84 LEU A CA 1
ATOM 725 C C A LEU A 1 87 ? 9.592 3.897 22.109 0.77 27.67 84 LEU A C 1
ATOM 726 C C B LEU A 1 87 ? 9.482 3.832 22.070 0.23 27.96 84 LEU A C 1
ATOM 727 O O A LEU A 1 87 ? 10.223 3.403 21.191 0.77 30.03 84 LEU A O 1
ATOM 728 O O B LEU A 1 87 ? 9.953 3.233 21.106 0.23 29.96 84 LEU A O 1
ATOM 737 N N . ARG A 1 88 ? 9.490 3.338 23.306 1.00 26.47 85 ARG A N 1
ATOM 738 C CA . ARG A 1 88 ? 9.939 1.978 23.609 1.00 27.52 85 ARG A CA 1
ATOM 739 C C . ARG A 1 88 ? 8.711 1.102 23.833 1.00 24.02 85 ARG A C 1
ATOM 740 O O . ARG A 1 88 ? 7.756 1.528 24.498 1.00 26.12 85 ARG A O 1
ATOM 748 N N . PHE A 1 89 ? 8.721 -0.118 23.316 1.00 20.38 86 PHE A N 1
ATOM 749 C CA . PHE A 1 89 ? 7.577 -1.029 23.492 1.00 19.57 86 PHE A CA 1
ATOM 750 C C . PHE A 1 89 ? 8.076 -2.390 23.948 1.00 20.19 86 PHE A C 1
ATOM 751 O O . PHE A 1 89 ? 8.951 -2.966 23.335 1.00 23.30 86 PHE A O 1
ATOM 759 N N A ASN A 1 90 ? 7.512 -2.913 25.030 0.60 20.66 87 ASN A N 1
ATOM 760 N N B ASN A 1 90 ? 7.437 -2.935 24.975 0.40 21.39 87 ASN A N 1
ATOM 761 C CA A ASN A 1 90 ? 7.821 -4.271 25.448 0.60 24.55 87 ASN A CA 1
ATOM 762 C CA B ASN A 1 90 ? 7.819 -4.223 25.500 0.40 25.09 87 ASN A CA 1
ATOM 763 C C A ASN A 1 90 ? 6.605 -5.034 25.910 0.60 23.29 87 ASN A C 1
ATOM 764 C C B ASN A 1 90 ? 6.626 -5.040 25.960 0.40 24.09 87 ASN A C 1
ATOM 765 O O A ASN A 1 90 ? 5.722 -4.488 26.558 0.60 22.76 87 ASN A O 1
ATOM 766 O O B ASN A 1 90 ? 5.774 -4.534 26.678 0.40 25.00 87 ASN A O 1
ATOM 775 N N . VAL A 1 91 ? 6.568 -6.298 25.545 1.00 23.58 88 VAL A N 1
ATOM 776 C CA . VAL A 1 91 ? 5.611 -7.237 26.105 1.00 23.71 88 VAL A CA 1
ATOM 777 C C . VAL A 1 91 ? 6.370 -7.959 27.185 1.00 27.07 88 VAL A C 1
ATOM 778 O O . VAL A 1 91 ? 7.422 -8.535 26.926 1.00 28.23 88 VAL A O 1
ATOM 782 N N . ARG A 1 92 ? 5.864 -7.915 28.416 1.00 27.81 89 ARG A N 1
ATOM 783 C CA . ARG A 1 92 ? 6.571 -8.581 29.525 1.00 30.87 89 ARG A CA 1
ATOM 784 C C . ARG A 1 92 ? 6.183 -10.050 29.601 1.00 31.81 89 ARG A C 1
ATOM 785 O O . ARG A 1 92 ? 5.013 -10.341 29.715 1.00 35.92 89 ARG A O 1
ATOM 793 N N . HIS A 1 93 ? 7.172 -10.948 29.521 1.00 35.76 90 HIS A N 1
ATOM 794 C CA . HIS A 1 93 ? 7.004 -12.423 29.677 1.00 36.27 90 HIS A CA 1
ATOM 795 C C . HIS A 1 93 ? 6.265 -13.153 28.556 1.00 43.29 90 HIS A C 1
ATOM 796 O O . HIS A 1 93 ? 5.969 -12.548 27.521 1.00 48.04 90 HIS A O 1
ATOM 803 N N . ALA B 1 3 ? 16.949 -26.116 -2.029 1.00 49.55 0 ALA B N 1
ATOM 804 C CA . ALA B 1 3 ? 16.144 -24.876 -1.726 1.00 44.96 0 ALA B CA 1
ATOM 805 C C . ALA B 1 3 ? 14.733 -25.261 -1.323 1.00 39.41 0 ALA B C 1
ATOM 806 O O . ALA B 1 3 ? 14.087 -26.035 -2.012 1.00 38.00 0 ALA B O 1
ATOM 808 N N . MET B 1 4 ? 14.269 -24.742 -0.193 1.00 35.94 1 MET B N 1
ATOM 809 C CA . MET B 1 4 ? 12.911 -24.982 0.298 1.00 34.59 1 MET B CA 1
ATOM 810 C C . MET B 1 4 ? 11.896 -24.550 -0.704 1.00 31.05 1 MET B C 1
ATOM 811 O O . MET B 1 4 ? 12.074 -23.521 -1.360 1.00 34.64 1 MET B O 1
ATOM 816 N N . ASN B 1 5 ? 10.798 -25.297 -0.805 1.00 26.35 2 ASN B N 1
ATOM 817 C CA . ASN B 1 5 ? 9.711 -24.826 -1.606 1.00 25.11 2 ASN B CA 1
ATOM 818 C C . ASN B 1 5 ? 9.097 -23.598 -0.953 1.00 22.74 2 ASN B C 1
ATOM 819 O O . ASN B 1 5 ? 8.992 -23.525 0.278 1.00 23.30 2 ASN B O 1
ATOM 824 N N . VAL B 1 6 ? 8.777 -22.608 -1.771 1.00 22.72 3 VAL B N 1
ATOM 825 C CA . VAL B 1 6 ? 8.244 -21.347 -1.327 1.00 20.72 3 VAL B CA 1
ATOM 826 C C . VAL B 1 6 ? 6.754 -21.261 -1.687 1.00 20.64 3 VAL B C 1
ATOM 827 O O . VAL B 1 6 ? 6.396 -21.310 -2.863 1.00 20.61 3 VAL B O 1
ATOM 831 N N . TYR B 1 7 ? 5.913 -21.118 -0.665 1.00 19.30 4 TYR B N 1
ATOM 832 C CA . TYR B 1 7 ? 4.483 -21.004 -0.795 1.00 18.95 4 TYR B CA 1
ATOM 833 C C . TYR B 1 7 ? 4.140 -19.561 -0.640 1.00 19.56 4 TYR B C 1
ATOM 834 O O . TYR B 1 7 ? 4.335 -18.973 0.429 1.00 21.48 4 TYR B O 1
ATOM 843 N N . THR B 1 8 ? 3.623 -18.966 -1.701 1.00 20.88 5 THR B N 1
ATOM 844 C CA . THR B 1 8 ? 3.383 -17.521 -1.771 1.00 20.85 5 THR B CA 1
ATOM 845 C C . THR B 1 8 ? 1.919 -17.217 -1.538 1.00 20.94 5 THR B C 1
ATOM 846 O O . THR B 1 8 ? 1.025 -17.811 -2.171 1.00 23.23 5 THR B O 1
ATOM 850 N N . PHE B 1 9 ? 1.682 -16.279 -0.630 1.00 20.91 6 PHE B N 1
ATOM 851 C CA . PHE B 1 9 ? 0.369 -15.681 -0.437 1.00 20.38 6 PHE B CA 1
ATOM 852 C C . PHE B 1 9 ? 0.401 -14.234 -0.931 1.00 21.69 6 PHE B C 1
ATOM 853 O O . PHE B 1 9 ? 1.116 -13.398 -0.405 1.00 22.92 6 PHE B O 1
ATOM 861 N N . ASP B 1 10 ? -0.363 -13.967 -1.974 1.00 22.41 7 ASP B N 1
ATOM 862 C CA . ASP B 1 10 ? -0.415 -12.659 -2.618 1.00 23.08 7 ASP B CA 1
ATOM 863 C C . ASP B 1 10 ? -1.674 -11.983 -2.071 1.00 22.83 7 ASP B C 1
ATOM 864 O O . ASP B 1 10 ? -2.796 -12.373 -2.374 1.00 24.87 7 ASP B O 1
ATOM 869 N N . PHE B 1 11 ? -1.486 -10.964 -1.254 1.00 23.59 8 PHE B N 1
ATOM 870 C CA . PHE B 1 11 ? -2.636 -10.366 -0.577 1.00 24.40 8 PHE B CA 1
ATOM 871 C C . PHE B 1 11 ? -3.606 -9.660 -1.498 1.00 25.98 8 PHE B C 1
ATOM 872 O O . PHE B 1 11 ? -4.740 -9.342 -1.066 1.00 27.44 8 PHE B O 1
ATOM 880 N N . ASN B 1 12 ? -3.233 -9.428 -2.758 1.00 28.10 9 ASN B N 1
ATOM 881 C CA . ASN B 1 12 ? -4.253 -8.973 -3.712 1.00 30.54 9 ASN B CA 1
ATOM 882 C C . ASN B 1 12 ? -5.439 -9.951 -3.847 1.00 34.08 9 ASN B C 1
ATOM 883 O O . ASN B 1 12 ? -6.562 -9.539 -4.188 1.00 37.84 9 ASN B O 1
ATOM 888 N N . ASP B 1 13 ? -5.224 -11.243 -3.564 1.00 31.81 10 ASP B N 1
ATOM 889 C CA . ASP B 1 13 ? -6.330 -12.199 -3.646 1.00 36.23 10 ASP B CA 1
ATOM 890 C C . ASP B 1 13 ? -7.125 -12.332 -2.347 1.00 36.58 10 ASP B C 1
ATOM 891 O O . ASP B 1 13 ? -8.003 -13.230 -2.261 1.00 43.56 10 ASP B O 1
ATOM 896 N N . ILE B 1 14 ? -6.826 -11.479 -1.359 1.00 37.21 11 ILE B N 1
ATOM 897 C CA . ILE B 1 14 ? -7.278 -11.640 0.036 1.00 36.39 11 ILE B CA 1
ATOM 898 C C . ILE B 1 14 ? -7.880 -10.319 0.558 1.00 42.59 11 ILE B C 1
ATOM 899 O O . ILE B 1 14 ? -7.137 -9.364 0.790 1.00 44.78 11 ILE B O 1
ATOM 904 N N . LYS B 1 15 ? -9.201 -10.266 0.790 1.00 41.02 12 LYS B N 1
ATOM 905 C CA . LYS B 1 15 ? -9.847 -8.976 1.145 1.00 40.01 12 LYS B CA 1
ATOM 906 C C . LYS B 1 15 ? -10.211 -8.838 2.599 1.00 34.36 12 LYS B C 1
ATOM 907 O O . LYS B 1 15 ? -10.644 -7.759 3.028 1.00 43.75 12 LYS B O 1
ATOM 913 N N . ASN B 1 16 ? -10.017 -9.911 3.361 1.00 34.13 13 ASN B N 1
ATOM 914 C CA . ASN B 1 16 ?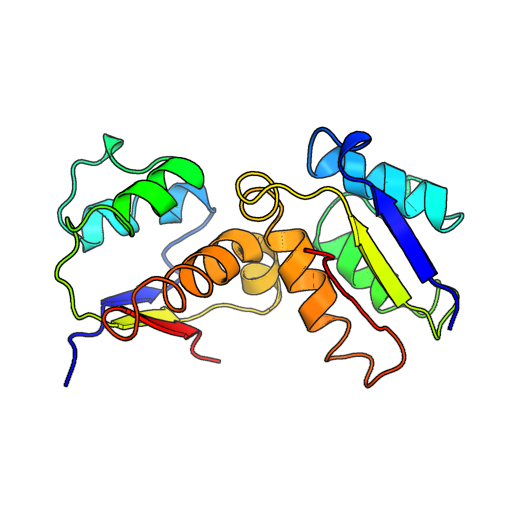 -10.054 -9.825 4.799 1.00 34.48 13 ASN B CA 1
ATOM 915 C C . ASN B 1 16 ? -9.309 -10.990 5.417 1.00 30.02 13 ASN B C 1
ATOM 916 O O . ASN B 1 16 ? -8.879 -11.915 4.729 1.00 26.12 13 ASN B O 1
ATOM 921 N N . GLN B 1 17 ? -9.169 -10.966 6.729 1.00 27.98 14 GLN B N 1
ATOM 922 C CA . GLN B 1 17 ? -8.374 -11.996 7.389 1.00 24.24 14 GLN B CA 1
ATOM 923 C C . GLN B 1 17 ? -9.003 -13.387 7.227 1.00 22.93 14 GLN B C 1
ATOM 924 O O . GLN B 1 17 ? -8.284 -14.358 7.058 1.00 23.00 14 GLN B O 1
ATOM 930 N N . SER B 1 18 ? -10.333 -13.476 7.202 1.00 24.80 15 SER B N 1
ATOM 931 C CA . SER B 1 18 ? -11.022 -14.754 7.012 1.00 28.16 15 SER B CA 1
ATOM 932 C C . SER B 1 18 ? -10.720 -15.379 5.659 1.00 24.76 15 SER B C 1
ATOM 933 O O . SER B 1 18 ? -10.537 -16.608 5.575 1.00 26.57 15 SER B O 1
ATOM 936 N N . ASP B 1 19 ? -10.567 -14.543 4.633 1.00 24.30 16 ASP B N 1
ATOM 937 C CA . ASP B 1 19 ? -10.133 -15.026 3.324 1.00 24.94 16 ASP B CA 1
ATOM 938 C C . ASP B 1 19 ? -8.755 -15.659 3.394 1.00 22.52 16 ASP B C 1
ATOM 939 O O . ASP B 1 19 ? -8.470 -16.587 2.630 1.00 23.35 16 ASP B O 1
ATOM 944 N N . PHE B 1 20 ? -7.864 -15.155 4.250 1.00 20.51 17 PHE B N 1
ATOM 945 C CA . PHE B 1 20 ? -6.556 -15.768 4.350 1.00 18.98 17 PHE B CA 1
ATOM 946 C C . PHE B 1 20 ? -6.682 -17.228 4.777 1.00 17.43 17 PHE B C 1
ATOM 947 O O . PHE B 1 20 ? -6.001 -18.101 4.225 1.00 18.18 17 PHE B O 1
ATOM 955 N N . TYR B 1 21 ? -7.596 -17.509 5.708 1.00 17.46 18 TYR B N 1
ATOM 956 C CA . TYR B 1 21 ? -7.756 -18.888 6.142 1.00 19.21 18 TYR B CA 1
ATOM 957 C C . TYR B 1 21 ? -8.200 -19.792 4.978 1.00 19.60 18 TYR B C 1
ATOM 958 O O . TYR B 1 21 ? -7.726 -20.948 4.855 1.00 21.03 18 TYR B O 1
ATOM 967 N N A ARG B 1 22 ? -9.121 -19.287 4.154 0.64 21.43 19 ARG B N 1
ATOM 968 N N B ARG B 1 22 ? -9.104 -19.283 4.140 0.36 21.15 19 ARG B N 1
ATOM 969 C CA A ARG B 1 22 ? -9.523 -19.957 2.924 0.64 20.75 19 ARG B CA 1
ATOM 970 C CA B ARG B 1 22 ? -9.526 -19.986 2.938 0.36 21.33 19 ARG B CA 1
ATOM 971 C C A ARG B 1 22 ? -8.322 -20.230 2.016 0.64 21.14 19 ARG B C 1
ATOM 972 C C B ARG B 1 22 ? -8.359 -20.222 1.973 0.36 21.68 19 ARG B C 1
ATOM 973 O O A ARG B 1 22 ? -8.119 -21.356 1.535 0.64 22.29 19 ARG B O 1
ATOM 974 O O B ARG B 1 22 ? -8.197 -21.326 1.441 0.36 21.91 19 ARG B O 1
ATOM 989 N N . GLU B 1 23 ? -7.557 -19.188 1.736 1.00 20.21 20 GLU B N 1
ATOM 990 C CA . GLU B 1 23 ? -6.374 -19.339 0.877 1.00 20.88 20 GLU B CA 1
ATOM 991 C C . GLU B 1 23 ? -5.365 -20.332 1.431 1.00 19.49 20 GLU B C 1
ATOM 992 O O . GLU B 1 23 ? -4.757 -21.109 0.711 1.00 20.15 20 GLU B O 1
ATOM 998 N N . PHE B 1 24 ? -5.220 -20.332 2.749 1.00 18.61 21 PHE B N 1
ATOM 999 C CA . PHE B 1 24 ? -4.249 -21.204 3.471 1.00 17.89 21 PHE B CA 1
ATOM 1000 C C . PHE B 1 24 ? -4.620 -22.662 3.305 1.00 18.26 21 PHE B C 1
ATOM 1001 O O . PHE B 1 24 ? -3.797 -23.468 2.844 1.00 18.82 21 PHE B O 1
ATOM 1009 N N . THR B 1 25 ? -5.899 -22.999 3.530 1.00 18.55 22 THR B N 1
ATOM 1010 C CA . THR B 1 25 ? -6.302 -24.409 3.368 1.00 20.89 22 THR B CA 1
ATOM 1011 C C . THR B 1 25 ? -6.250 -24.840 1.910 1.00 20.11 22 THR B C 1
ATOM 1012 O O . THR B 1 25 ? -5.826 -25.976 1.604 1.00 21.28 22 THR B O 1
ATOM 1016 N N . GLN B 1 26 ? -6.648 -23.955 1.003 1.00 20.62 23 GLN B N 1
ATOM 1017 C CA . GLN B 1 26 ? -6.585 -24.275 -0.429 1.00 23.12 23 GLN B CA 1
ATOM 1018 C C . GLN B 1 26 ? -5.147 -24.532 -0.846 1.00 20.57 23 GLN B C 1
ATOM 1019 O O . GLN B 1 26 ? -4.835 -25.549 -1.496 1.00 21.45 23 GLN B O 1
ATOM 1025 N N . THR B 1 27 ? -4.273 -23.600 -0.495 1.00 19.47 24 THR B N 1
ATOM 1026 C CA . THR B 1 27 ? -2.871 -23.673 -0.880 1.00 20.72 24 THR B CA 1
ATOM 1027 C C . THR B 1 27 ? -2.217 -24.949 -0.394 1.00 19.28 24 THR B C 1
ATOM 1028 O O . THR B 1 27 ? -1.492 -25.603 -1.117 1.00 20.65 24 THR B O 1
ATOM 1032 N N . PHE B 1 28 ? -2.503 -25.323 0.839 1.00 18.19 25 PHE B N 1
ATOM 1033 C CA . PHE B 1 28 ? -1.890 -26.496 1.469 1.00 18.76 25 PHE B CA 1
ATOM 1034 C C . PHE B 1 28 ? -2.685 -27.806 1.357 1.00 18.90 25 PHE B C 1
ATOM 1035 O O . PHE B 1 28 ? -2.279 -28.817 1.909 1.00 20.10 25 PHE B O 1
ATOM 1043 N N . GLY B 1 29 ? -3.775 -27.819 0.599 1.00 19.70 26 GLY B N 1
ATOM 1044 C CA . GLY B 1 29 ? -4.524 -29.049 0.382 1.00 21.14 26 GLY B CA 1
ATOM 1045 C C . GLY B 1 29 ? -5.184 -29.596 1.625 1.00 19.82 26 GLY B C 1
ATOM 1046 O O . GLY B 1 29 ? -5.256 -30.783 1.794 1.00 23.05 26 GLY B O 1
ATOM 1047 N N . LEU B 1 30 ? -5.609 -28.697 2.509 1.00 19.49 27 LEU B N 1
ATOM 1048 C CA . LEU B 1 30 ? -6.272 -29.067 3.750 1.00 21.04 27 LEU B CA 1
ATOM 1049 C C . LEU B 1 30 ? -7.771 -28.949 3.596 1.00 22.55 27 LEU B C 1
ATOM 1050 O O . LEU B 1 30 ? -8.242 -28.160 2.779 1.00 24.08 27 LEU B O 1
ATOM 1055 N N . ALA B 1 31 ? -8.504 -29.679 4.440 1.00 23.45 28 ALA B N 1
ATOM 1056 C CA . ALA B 1 31 ? -9.956 -29.545 4.510 1.00 23.55 28 ALA B CA 1
ATOM 1057 C C . ALA B 1 31 ? -10.295 -28.086 4.821 1.00 24.20 28 ALA B C 1
ATOM 1058 O O . ALA B 1 31 ? -9.658 -27.444 5.667 1.00 23.22 28 ALA B O 1
ATOM 1060 N N . SER B 1 32 ? -11.296 -27.540 4.143 1.00 27.10 29 SER B N 1
ATOM 1061 C CA . SER B 1 32 ? -11.622 -26.130 4.288 1.00 26.74 29 SER B CA 1
ATOM 1062 C C . SER B 1 32 ? -11.933 -25.738 5.728 1.00 26.20 29 SER B C 1
ATOM 1063 O O . SER B 1 32 ? -11.556 -24.653 6.199 1.00 27.53 29 SER B O 1
ATOM 1066 N N . GLU B 1 33 ? -12.568 -26.660 6.450 1.00 23.40 30 GLU B N 1
ATOM 1067 C CA . GLU B 1 33 ? -12.966 -26.401 7.843 1.00 23.93 30 GLU B CA 1
ATOM 1068 C C . GLU B 1 33 ? -11.800 -26.473 8.842 1.00 23.41 30 GLU B C 1
ATOM 1069 O O . GLU B 1 33 ? -11.982 -26.162 10.015 1.00 25.03 30 GLU B O 1
ATOM 1075 N N . LYS B 1 34 ? -10.625 -26.901 8.396 1.00 22.51 31 LYS B N 1
ATOM 1076 C CA . LYS B 1 34 ? -9.470 -27.121 9.255 1.00 22.70 31 LYS B CA 1
ATOM 1077 C C . LYS B 1 34 ? -8.933 -25.824 9.858 1.00 21.52 31 LYS B C 1
ATOM 1078 O O . LYS B 1 34 ? -8.404 -25.831 10.972 1.00 22.58 31 LYS B O 1
ATOM 1084 N N . VAL B 1 35 ? -9.049 -24.708 9.140 1.00 20.11 32 VAL B N 1
ATOM 1085 C CA . VAL B 1 35 ? -8.520 -23.427 9.630 1.00 18.83 32 VAL B CA 1
ATOM 1086 C C . VAL B 1 35 ? -9.572 -22.360 9.434 1.00 18.96 32 VAL B C 1
ATOM 1087 O O . VAL B 1 35 ? -10.011 -22.138 8.290 1.00 20.33 32 VAL B O 1
ATOM 1091 N N . SER B 1 36 ? -9.972 -21.680 10.522 1.00 18.72 33 SER B N 1
ATOM 1092 C CA . SER B 1 36 ? -11.009 -20.671 10.468 1.00 19.61 33 SER B CA 1
ATOM 1093 C C . SER B 1 36 ? -10.808 -19.498 11.421 1.00 18.67 33 SER B C 1
ATOM 1094 O O . SER B 1 36 ? -11.645 -18.617 11.477 1.00 20.58 33 SER B O 1
ATOM 1097 N N . ASP B 1 37 ? -9.694 -19.479 12.146 1.00 17.48 34 ASP B N 1
ATOM 1098 C CA . ASP B 1 37 ? -9.375 -18.441 13.096 1.00 17.27 34 ASP B CA 1
ATOM 1099 C C . ASP B 1 37 ? -7.921 -18.555 13.473 1.00 16.41 34 ASP B C 1
ATOM 1100 O O . ASP B 1 37 ? -7.213 -19.434 12.964 1.00 16.29 34 ASP B O 1
ATOM 1105 N N . LEU B 1 38 ? -7.439 -17.676 14.351 1.00 15.64 35 LEU B N 1
ATOM 1106 C CA . LEU B 1 38 ? -6.002 -17.688 14.665 1.00 15.05 35 LEU B CA 1
ATOM 1107 C C . LEU B 1 38 ? -5.588 -18.953 15.402 1.00 15.70 35 LEU B C 1
ATOM 1108 O O . LEU B 1 38 ? -4.483 -19.476 15.175 1.00 16.42 35 LEU B O 1
ATOM 1113 N N . ASP B 1 39 ? -6.417 -19.424 16.349 1.00 15.92 36 ASP B N 1
ATOM 1114 C CA . ASP B 1 39 ? -6.027 -20.591 17.127 1.00 18.09 36 ASP B CA 1
ATOM 1115 C C . ASP B 1 39 ? -5.939 -21.825 16.226 1.00 16.90 36 ASP B C 1
ATOM 1116 O O . ASP B 1 39 ? -5.027 -22.657 16.395 1.00 18.13 36 ASP B O 1
ATOM 1121 N N . THR B 1 40 ? -6.905 -21.977 15.315 1.00 17.02 37 THR B N 1
ATOM 1122 C CA . THR B 1 40 ? -6.860 -23.128 14.409 1.00 16.67 37 THR B CA 1
ATOM 1123 C C . THR B 1 40 ? -5.750 -23.013 13.372 1.00 17.00 37 THR B C 1
ATOM 11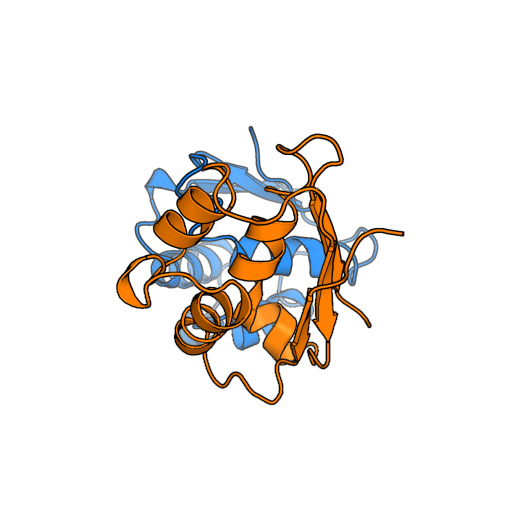24 O O . THR B 1 40 ? -5.162 -24.017 12.974 1.00 17.39 37 THR B O 1
ATOM 1128 N N . LEU B 1 41 ? -5.442 -21.783 12.967 1.00 16.05 38 LEU B N 1
ATOM 1129 C CA . LEU B 1 41 ? -4.256 -21.565 12.144 1.00 16.98 38 LEU B CA 1
ATOM 1130 C C . LEU B 1 41 ? -2.987 -22.019 12.857 1.00 16.69 38 LEU B C 1
ATOM 1131 O O . LEU B 1 41 ? -2.175 -22.756 12.292 1.00 17.35 38 LEU B O 1
ATOM 1136 N N . TRP B 1 42 ? -2.808 -21.571 14.100 1.00 15.29 39 TRP B N 1
ATOM 1137 C CA . TRP B 1 42 ? -1.689 -21.997 14.922 1.00 15.69 39 TRP B CA 1
ATOM 1138 C C . TRP B 1 42 ? -1.611 -23.527 15.030 1.00 17.95 39 TRP B C 1
ATOM 1139 O O . TRP B 1 42 ? -0.571 -24.141 14.831 1.00 18.16 39 TRP B O 1
ATOM 1150 N N . ASP B 1 43 ? -2.728 -24.159 15.361 1.00 18.48 40 ASP B N 1
ATOM 1151 C CA . ASP B 1 43 ? -2.750 -25.606 15.472 1.00 20.34 40 ASP B CA 1
ATOM 1152 C C . ASP B 1 43 ? -2.323 -26.268 14.173 1.00 19.79 40 ASP B C 1
ATOM 1153 O O . ASP B 1 43 ? -1.549 -27.222 14.209 1.00 21.21 40 ASP B O 1
ATOM 1158 N N . ALA B 1 44 ? -2.787 -25.754 13.040 1.00 19.05 41 ALA B N 1
ATOM 1159 C CA . ALA B 1 44 ? -2.387 -26.352 11.764 1.00 20.37 41 ALA B CA 1
ATOM 1160 C C . ALA B 1 44 ? -0.892 -26.238 11.554 1.00 20.37 41 ALA B C 1
ATOM 1161 O O . ALA B 1 44 ? -0.263 -27.202 11.120 1.00 21.92 41 ALA B O 1
ATOM 1163 N N . VAL B 1 45 ? -0.345 -25.052 11.804 1.00 18.42 42 VAL B N 1
ATOM 1164 C CA . VAL B 1 45 ? 1.070 -24.830 11.616 1.00 19.80 42 VAL B CA 1
ATOM 1165 C C . VAL B 1 45 ? 1.948 -25.664 12.562 1.00 21.08 42 VAL B C 1
ATOM 1166 O O . VAL B 1 45 ? 3.047 -26.043 12.176 1.00 24.52 42 VAL B O 1
ATOM 1170 N N A MET B 1 46 ? 1.427 -25.982 13.758 0.61 20.80 43 MET B N 1
ATOM 1171 N N B MET B 1 46 ? 1.446 -25.996 13.748 0.39 20.95 43 MET B N 1
ATOM 1172 C CA A MET B 1 46 ? 2.138 -26.734 14.808 0.61 23.58 43 MET B CA 1
ATOM 1173 C CA B MET B 1 46 ? 2.232 -26.714 14.738 0.39 22.91 43 MET B CA 1
ATOM 1174 C C A MET B 1 46 ? 1.994 -28.252 14.780 0.61 23.82 43 MET B C 1
ATOM 1175 C C B MET B 1 46 ? 1.874 -28.206 14.896 0.39 23.26 43 MET B C 1
ATOM 1176 O O A MET B 1 46 ? 2.758 -28.968 15.453 0.61 26.98 43 MET B O 1
ATOM 1177 O O B MET B 1 46 ? 2.380 -28.869 15.813 0.39 25.66 43 MET B O 1
ATOM 1186 N N . SER B 1 47 ? 1.054 -28.743 13.985 1.00 23.40 44 SER B N 1
ATOM 1187 C CA . SER B 1 47 ? 0.617 -30.136 14.051 1.00 27.13 44 SER B CA 1
ATOM 1188 C C . SER B 1 47 ? 1.225 -31.070 13.038 1.00 27.30 44 SER B C 1
ATOM 1189 O O . SER B 1 47 ? 0.753 -32.197 12.901 1.00 28.44 44 SER B O 1
ATOM 1192 N N . ASP B 1 48 ? 2.286 -30.653 12.364 1.00 24.20 45 ASP B N 1
ATOM 1193 C CA . ASP B 1 48 ? 2.944 -31.551 11.389 1.00 29.73 45 ASP B CA 1
ATOM 1194 C C . ASP B 1 48 ? 2.062 -32.092 10.267 1.00 28.68 45 ASP B C 1
ATOM 1195 O O . ASP B 1 48 ? 2.249 -33.205 9.833 1.00 35.65 45 ASP B O 1
ATOM 1200 N N . ILE B 1 49 ? 1.138 -31.257 9.776 1.00 26.64 46 ILE B N 1
ATOM 1201 C CA . ILE B 1 49 ? 0.325 -31.538 8.570 1.00 25.24 46 ILE B CA 1
ATOM 1202 C C . ILE B 1 49 ? 0.726 -30.723 7.328 1.00 25.05 46 ILE B C 1
ATOM 1203 O O . ILE B 1 49 ? 0.260 -31.032 6.243 1.00 27.38 46 ILE B O 1
ATOM 1208 N N . LEU B 1 50 ? 1.565 -29.703 7.489 1.00 21.51 47 LEU B N 1
ATOM 1209 C CA . LEU B 1 50 ? 2.154 -28.981 6.362 1.00 21.52 47 LEU B CA 1
ATOM 1210 C C . LEU B 1 50 ? 3.352 -29.747 5.780 1.00 20.52 47 LEU B C 1
ATOM 1211 O O . LEU B 1 50 ? 3.957 -30.580 6.471 1.00 21.34 47 LEU B O 1
ATOM 1216 N N . PRO B 1 51 ? 3.738 -29.434 4.524 1.00 20.69 48 PRO B N 1
ATOM 1217 C CA . PRO B 1 51 ? 4.868 -30.107 3.886 1.00 20.26 48 PRO B CA 1
ATOM 1218 C C . PRO B 1 51 ? 6.233 -29.547 4.323 1.00 20.17 48 PRO B C 1
ATOM 1219 O O . PRO B 1 51 ? 7.005 -29.057 3.511 1.00 22.45 48 PRO B O 1
ATOM 1223 N N . LEU B 1 52 ? 6.515 -29.670 5.609 1.00 19.47 49 LEU B N 1
ATOM 1224 C CA . LEU B 1 52 ? 7.715 -29.155 6.220 1.00 20.30 49 LEU B CA 1
ATOM 1225 C C . LEU B 1 52 ? 8.914 -30.024 5.814 1.00 22.63 49 LEU B C 1
ATOM 1226 O O . LEU B 1 52 ? 8.778 -31.251 5.684 1.00 23.31 49 LEU B O 1
ATOM 1231 N N . PRO B 1 53 ? 10.093 -29.410 5.600 1.00 21.30 50 PRO B N 1
ATOM 1232 C CA . PRO B 1 53 ? 10.385 -27.980 5.736 1.00 19.11 50 PRO B CA 1
ATOM 1233 C C . PRO B 1 53 ? 9.829 -27.172 4.549 1.00 18.33 50 PRO B C 1
ATOM 1234 O O . PRO B 1 53 ? 9.734 -27.693 3.441 1.00 21.50 50 PRO B O 1
ATOM 1238 N N A LEU B 1 54 ? 9.431 -25.935 4.796 0.78 18.76 51 LEU B N 1
ATOM 1239 N N B LEU B 1 54 ? 9.454 -25.923 4.795 0.22 18.74 51 LEU B N 1
ATOM 1240 C CA A LEU B 1 54 ? 8.911 -25.068 3.756 0.78 18.75 51 LEU B CA 1
ATOM 1241 C CA B LEU B 1 54 ? 8.953 -25.061 3.738 0.22 19.08 51 LEU B CA 1
ATOM 1242 C C A LEU B 1 54 ? 9.102 -23.610 4.119 0.78 17.63 51 LEU B C 1
ATOM 1243 C C B LEU B 1 54 ? 9.109 -23.606 4.117 0.22 18.55 51 LEU B C 1
ATOM 1244 O O A LEU B 1 54 ? 9.336 -23.260 5.298 0.78 17.99 51 LEU B O 1
ATOM 1245 O O B LEU B 1 54 ? 9.337 -23.268 5.284 0.22 18.86 51 LEU B O 1
ATOM 1254 N N . GLU B 1 55 ? 9.025 -22.755 3.101 1.00 19.22 52 GLU B N 1
ATOM 1255 C CA . GLU B 1 55 ? 9.013 -21.313 3.272 1.00 19.95 52 GLU B CA 1
ATOM 1256 C C . GLU B 1 55 ? 7.624 -20.769 2.911 1.00 18.68 52 GLU B C 1
ATOM 1257 O O . GLU B 1 55 ? 7.029 -21.197 1.931 1.00 19.95 52 GLU B O 1
ATOM 1263 N N . ILE B 1 56 ? 7.133 -19.842 3.709 1.00 18.93 53 ILE B N 1
ATOM 1264 C CA . ILE B 1 56 ? 5.935 -19.067 3.416 1.00 19.19 53 ILE B CA 1
ATOM 1265 C C . ILE B 1 56 ? 6.367 -17.646 3.186 1.00 18.43 53 ILE B C 1
ATOM 1266 O O . ILE B 1 56 ? 7.142 -17.086 3.979 1.00 19.23 53 ILE B O 1
ATOM 1271 N N . GLU B 1 57 ? 5.909 -17.071 2.073 1.00 20.11 54 GLU B N 1
ATOM 1272 C CA . GLU B 1 57 ? 6.200 -15.697 1.738 1.00 21.25 54 GLU B CA 1
ATOM 1273 C C . GLU B 1 57 ? 4.878 -14.963 1.542 1.00 19.89 54 GLU B C 1
ATOM 1274 O O . GLU B 1 57 ? 3.949 -15.488 0.922 1.00 21.64 54 GLU B O 1
ATOM 1280 N N . PHE B 1 58 ? 4.799 -13.766 2.107 1.00 19.70 55 PHE B N 1
ATOM 1281 C CA . PHE B 1 58 ? 3.682 -12.854 1.880 1.00 19.39 55 PHE B CA 1
ATOM 1282 C C . PHE B 1 58 ? 4.144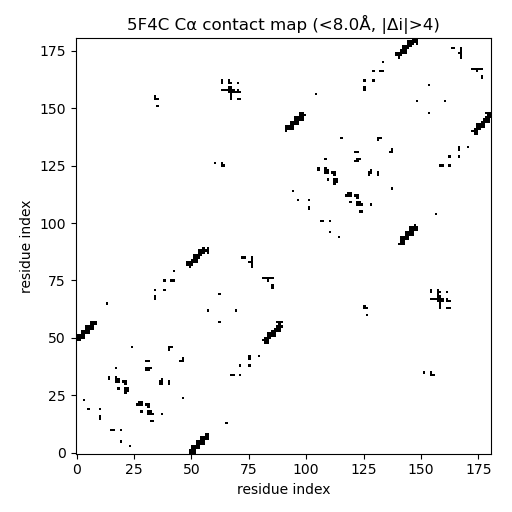 -11.774 0.925 1.00 21.52 55 PHE B C 1
ATOM 1283 O O . PHE B 1 58 ? 5.195 -11.149 1.108 1.00 22.76 55 PHE B O 1
ATOM 1291 N N . VAL B 1 59 ? 3.345 -11.550 -0.105 1.00 22.42 56 VAL B N 1
ATOM 1292 C CA . VAL B 1 59 ? 3.632 -10.582 -1.148 1.00 23.50 56 VAL B CA 1
ATOM 1293 C C . VAL B 1 59 ? 2.468 -9.601 -1.269 1.00 22.97 56 VAL B C 1
ATOM 1294 O O . VAL B 1 59 ? 1.334 -9.922 -0.944 1.00 24.01 56 VAL B O 1
ATOM 1298 N N . HIS B 1 60 ? 2.779 -8.411 -1.788 1.00 26.14 57 HIS B N 1
ATOM 1299 C CA . HIS B 1 60 ? 1.799 -7.376 -2.059 1.00 28.09 57 HIS B CA 1
ATOM 1300 C C . HIS B 1 60 ? 1.006 -7.017 -0.819 1.00 24.01 57 HIS B C 1
ATOM 1301 O O . HIS B 1 60 ? -0.232 -7.133 -0.770 1.00 24.69 57 HIS B O 1
ATOM 1308 N N A LEU B 1 61 ? 1.748 -6.511 0.152 0.63 21.56 58 LEU B N 1
ATOM 1309 N N B LEU B 1 61 ? 1.741 -6.628 0.224 0.37 22.50 58 LEU B N 1
ATOM 1310 C CA A LEU B 1 61 ? 1.196 -6.135 1.430 0.63 20.48 58 LEU B CA 1
ATOM 1311 C CA B LEU B 1 61 ? 1.155 -6.146 1.483 0.37 20.90 58 LEU B CA 1
ATOM 1312 C C A LEU B 1 61 ? 1.504 -4.669 1.698 0.63 18.85 58 LEU B C 1
ATOM 1313 C C B LEU B 1 61 ? 1.505 -4.675 1.678 0.37 19.15 58 LEU B C 1
ATOM 1314 O O A LEU B 1 61 ? 2.510 -4.332 2.299 0.63 20.53 58 LEU B O 1
ATOM 1315 O O B LEU B 1 61 ? 2.550 -4.352 2.225 0.37 20.51 58 LEU B O 1
ATOM 1324 N N . PRO B 1 62 ? 0.627 -3.763 1.224 1.00 18.01 59 PRO B N 1
ATOM 1325 C CA . PRO B 1 62 ? 0.745 -2.367 1.599 1.00 17.92 59 PRO B CA 1
ATOM 1326 C C . PRO B 1 62 ? 0.844 -2.177 3.098 1.00 17.73 59 PRO B C 1
ATOM 1327 O O . PRO B 1 62 ? 0.348 -3.019 3.850 1.00 17.60 59 PRO B O 1
ATOM 1331 N N . ASP B 1 63 ? 1.441 -1.075 3.548 1.00 18.37 60 ASP B N 1
ATOM 1332 C CA . ASP B 1 63 ? 1.541 -0.809 4.991 1.00 18.75 60 ASP B CA 1
ATOM 1333 C C . ASP B 1 63 ? 0.197 -0.964 5.692 1.00 17.91 60 ASP B C 1
ATOM 1334 O O . ASP B 1 63 ? 0.113 -1.560 6.770 1.00 17.31 60 ASP B O 1
ATOM 1339 N N . LYS B 1 64 ? -0.857 -0.426 5.106 1.00 17.24 61 LYS B N 1
ATOM 1340 C CA . LYS B 1 64 ? -2.178 -0.463 5.751 1.00 17.97 61 LYS B CA 1
ATOM 1341 C C . LYS B 1 64 ? -2.603 -1.887 6.015 1.00 17.15 61 LYS B C 1
ATOM 1342 O O . LYS B 1 64 ? -3.219 -2.198 7.060 1.00 18.43 61 LYS B O 1
ATOM 1348 N N . LEU B 1 65 ? -2.333 -2.759 5.050 1.00 16.66 62 LEU B N 1
ATOM 1349 C CA . LEU B 1 65 ? -2.781 -4.165 5.142 1.00 16.53 62 LEU B CA 1
ATOM 1350 C C . LEU B 1 65 ? -1.841 -5.021 5.970 1.00 16.51 62 LEU B C 1
ATOM 1351 O O . LEU B 1 65 ? -2.279 -5.929 6.677 1.00 17.06 62 LEU B O 1
ATOM 1356 N N . ARG B 1 66 ? -0.558 -4.695 5.959 1.00 16.36 63 ARG B N 1
ATOM 1357 C CA . ARG B 1 66 ? 0.386 -5.329 6.915 1.00 16.88 63 ARG B CA 1
ATOM 1358 C C . ARG B 1 66 ? -0.076 -5.062 8.344 1.00 17.04 63 ARG B C 1
ATOM 1359 O O . ARG B 1 66 ? -0.090 -5.978 9.174 1.00 18.42 63 ARG B O 1
ATOM 1367 N N . ARG B 1 67 ? -0.453 -3.811 8.639 1.00 16.34 64 ARG B N 1
ATOM 1368 C CA . ARG B 1 67 ? -1.018 -3.466 9.939 1.00 18.96 64 ARG B CA 1
ATOM 1369 C C . ARG B 1 67 ? -2.310 -4.225 10.211 1.00 16.14 64 ARG B C 1
ATOM 1370 O O . ARG B 1 67 ? -2.475 -4.837 11.264 1.00 16.92 64 ARG B O 1
ATOM 1378 N N . ARG B 1 68 ? -3.255 -4.196 9.271 1.00 16.70 65 ARG B N 1
ATOM 1379 C CA . ARG B 1 68 ? -4.523 -4.855 9.461 1.00 16.95 65 ARG B CA 1
ATOM 1380 C C . ARG B 1 68 ? -4.359 -6.327 9.763 1.00 16.63 65 ARG B C 1
ATOM 1381 O O . ARG B 1 68 ? -5.043 -6.880 10.629 1.00 17.79 65 ARG B O 1
ATOM 1389 N N . TYR B 1 69 ? -3.439 -6.977 9.064 1.00 16.70 66 TYR B N 1
ATOM 1390 C CA . TYR B 1 69 ? -3.219 -8.413 9.151 1.00 16.99 66 TYR B CA 1
ATOM 1391 C C . TYR B 1 69 ? -2.021 -8.740 10.048 1.00 16.77 66 TYR B C 1
ATOM 1392 O O . TYR B 1 69 ? -1.468 -9.818 9.974 1.00 17.49 66 TYR B O 1
ATOM 1401 N N . GLY B 1 70 ? -1.688 -7.832 10.974 1.00 15.89 67 GLY B N 1
ATOM 1402 C CA . GLY B 1 70 ? -0.533 -8.042 11.798 1.00 15.04 67 GLY B CA 1
ATOM 1403 C C . GLY B 1 70 ? -0.571 -9.272 12.671 1.00 16.44 67 GLY B C 1
ATOM 1404 O O . GLY B 1 70 ? 0.474 -9.842 12.989 1.00 17.47 67 GLY B O 1
ATOM 1405 N N . ALA B 1 71 ? -1.768 -9.724 13.056 1.00 15.93 68 ALA B N 1
ATOM 1406 C CA . ALA B 1 71 ? -1.843 -10.952 13.819 1.00 14.95 68 ALA B CA 1
ATOM 1407 C C . ALA B 1 71 ? -1.374 -12.157 1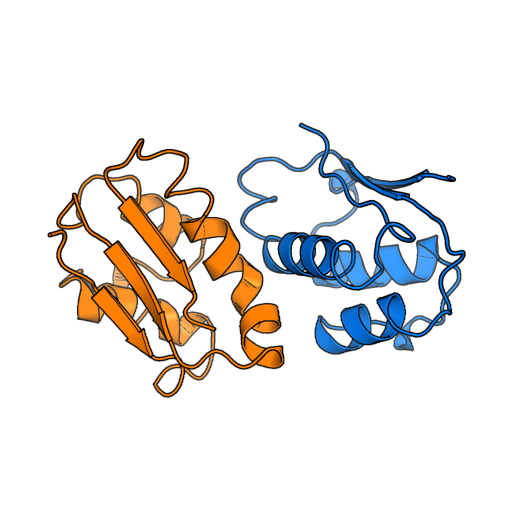3.017 1.00 15.84 68 ALA B C 1
ATOM 1408 O O . ALA B 1 71 ? -0.835 -13.116 13.588 1.00 15.81 68 ALA B O 1
ATOM 1410 N N . LEU B 1 72 ? -1.622 -12.155 11.708 1.00 15.88 69 LEU B N 1
ATOM 1411 C CA . LEU B 1 72 ? -1.096 -13.234 10.857 1.00 16.25 69 LEU B CA 1
ATOM 1412 C C . LEU B 1 72 ? 0.450 -13.212 10.820 1.00 16.82 69 LEU B C 1
ATOM 1413 O O . LEU B 1 72 ? 1.123 -14.257 10.895 1.00 16.38 69 LEU B O 1
ATOM 1418 N N . ILE B 1 73 ? 0.989 -12.011 10.669 1.00 16.94 70 ILE B N 1
ATOM 1419 C CA . ILE B 1 73 ? 2.438 -11.861 10.600 1.00 17.64 70 ILE B CA 1
ATOM 1420 C C . ILE B 1 73 ? 3.099 -12.359 11.888 1.00 16.86 70 ILE B C 1
ATOM 1421 O O . ILE B 1 73 ? 4.063 -13.121 11.854 1.00 17.61 70 ILE B O 1
ATOM 1426 N N . LEU B 1 74 ? 2.595 -11.885 13.041 1.00 16.67 71 LEU B N 1
ATOM 1427 C CA . LEU B 1 74 ? 3.181 -12.277 14.306 1.00 17.25 71 LEU B CA 1
ATOM 1428 C C . LEU B 1 74 ? 3.060 -13.788 14.502 1.00 15.03 71 LEU B C 1
ATOM 1429 O O . LEU B 1 74 ? 3.958 -14.449 15.045 1.00 16.95 71 LEU B O 1
ATOM 1434 N N . LEU B 1 75 ? 1.924 -14.363 14.089 1.00 14.92 72 LEU B N 1
ATOM 1435 C CA . LEU B 1 75 ? 1.719 -15.801 14.233 1.00 14.43 72 LEU B CA 1
ATOM 1436 C C . LEU B 1 75 ? 2.799 -16.583 13.465 1.00 14.84 72 LEU B C 1
ATOM 1437 O O . LEU B 1 75 ? 3.401 -17.526 14.002 1.00 16.01 72 LEU B O 1
ATOM 1442 N N . PHE B 1 76 ? 3.045 -16.192 12.219 1.00 14.83 73 PHE B N 1
ATOM 1443 C CA . PHE B 1 76 ? 4.059 -16.908 11.457 1.00 15.43 73 PHE B CA 1
ATOM 1444 C C . PHE B 1 76 ? 5.485 -16.632 11.977 1.00 15.65 73 PHE B C 1
ATOM 1445 O O . PHE B 1 76 ? 6.344 -17.541 11.944 1.00 16.71 73 PHE B O 1
ATOM 1453 N N . ASP B 1 77 ? 5.735 -15.414 12.482 1.00 15.49 74 ASP B N 1
ATOM 1454 C CA . ASP B 1 77 ? 7.013 -15.155 13.143 1.00 16.74 74 ASP B CA 1
ATOM 1455 C C . ASP B 1 77 ? 7.208 -16.109 14.343 1.00 17.21 74 ASP B C 1
ATOM 1456 O O . ASP B 1 77 ? 8.266 -16.669 14.544 1.00 17.88 74 ASP B O 1
ATOM 1461 N N A GLU B 1 78 ? 6.161 -16.283 15.137 0.63 15.83 75 GLU B N 1
ATOM 1462 N N B GLU B 1 78 ? 6.163 -16.274 15.148 0.37 16.04 75 GLU B N 1
ATOM 1463 C CA A GLU B 1 78 ? 6.255 -17.156 16.314 0.63 17.56 75 GLU B CA 1
ATOM 1464 C CA B GLU B 1 78 ? 6.236 -17.158 16.316 0.37 17.67 75 GLU B CA 1
ATOM 1465 C C A GLU B 1 78 ? 6.391 -18.623 15.885 0.63 16.73 75 GLU B C 1
ATOM 1466 C C B GLU B 1 78 ? 6.391 -18.621 15.886 0.37 16.72 75 GLU B C 1
ATOM 1467 O O A GLU B 1 78 ? 7.144 -19.386 16.486 0.63 17.96 75 GLU B O 1
ATOM 1468 O O B GLU B 1 78 ? 7.159 -19.373 16.488 0.37 17.79 75 GLU B O 1
ATOM 1479 N N . ALA B 1 79 ? 5.687 -19.019 14.825 1.00 16.60 76 ALA B N 1
ATOM 1480 C CA . ALA B 1 79 ? 5.800 -20.368 14.308 1.00 16.84 76 ALA B CA 1
ATOM 1481 C C . ALA B 1 79 ? 7.236 -20.641 13.840 1.00 16.37 76 ALA B C 1
ATOM 1482 O O . ALA B 1 79 ? 7.798 -21.709 14.111 1.00 18.27 76 ALA B O 1
ATOM 1484 N N . GLU B 1 80 ? 7.810 -19.674 13.121 1.00 16.30 77 GLU B N 1
ATOM 1485 C CA . GLU B 1 80 ? 9.176 -19.815 12.671 1.00 17.75 77 GLU B CA 1
ATOM 1486 C C . GLU B 1 80 ? 10.139 -20.023 13.841 1.00 19.33 77 GLU B C 1
ATOM 1487 O O . GLU B 1 80 ? 11.028 -20.862 13.785 1.00 20.43 77 GLU B O 1
ATOM 1493 N N A GLU B 1 81 ? 9.941 -19.276 14.916 0.54 19.04 78 GLU B N 1
ATOM 1494 N N B GLU B 1 81 ? 9.952 -19.260 14.915 0.46 20.24 78 GLU B N 1
ATOM 1495 C CA A GLU B 1 81 ? 10.790 -19.452 16.100 0.54 20.79 78 GLU B CA 1
ATOM 1496 C CA B GLU B 1 81 ? 10.784 -19.417 16.118 0.46 22.15 78 GLU B CA 1
ATOM 1497 C C A GLU B 1 81 ? 10.611 -20.847 16.698 0.54 21.01 78 GLU B C 1
ATOM 1498 C C B GLU B 1 81 ? 10.612 -20.816 16.716 0.46 21.60 78 GLU B C 1
ATOM 1499 O O A GLU B 1 81 ? 11.595 -21.504 17.031 0.54 25.73 78 GLU B O 1
ATOM 1500 O O B GLU B 1 81 ? 11.585 -21.466 17.084 0.46 26.10 78 GLU B O 1
ATOM 1511 N N A GLU B 1 82 ? 9.359 -21.301 16.792 0.54 20.38 79 GLU B N 1
ATOM 1512 N N B GLU B 1 82 ? 9.366 -21.281 16.776 0.46 20.73 79 GLU B N 1
ATOM 1513 C CA A GLU B 1 82 ? 9.061 -22.581 17.437 0.54 22.83 79 GLU B CA 1
ATOM 1514 C CA B GLU B 1 82 ? 9.054 -22.546 17.433 0.46 23.21 79 GLU B CA 1
ATOM 1515 C C A GLU B 1 82 ? 9.476 -23.798 16.632 0.54 22.13 79 GLU B C 1
ATOM 1516 C C B GLU B 1 82 ? 9.473 -23.781 16.637 0.46 22.32 79 GLU B C 1
ATOM 1517 O O A GLU B 1 82 ? 9.731 -24.851 17.194 0.54 24.27 79 GLU B O 1
ATOM 1518 O O B GLU B 1 82 ? 9.733 -24.828 17.212 0.46 24.35 79 GLU B O 1
ATOM 1529 N N . LEU B 1 83 ? 9.522 -23.664 15.313 1.00 19.97 80 LEU B N 1
ATOM 1530 C CA . LEU B 1 83 ? 9.781 -24.813 14.431 1.00 19.87 80 LEU B CA 1
ATOM 1531 C C . LEU B 1 83 ? 11.245 -25.028 14.089 1.00 20.61 80 LEU B C 1
ATOM 1532 O O . LEU B 1 83 ? 11.563 -25.899 13.290 1.00 21.80 80 LEU B O 1
ATOM 1537 N N . GLU B 1 84 ? 12.123 -24.241 14.701 1.00 24.00 81 GLU B N 1
ATOM 1538 C CA . GLU B 1 84 ? 13.549 -24.501 14.725 1.00 27.75 81 GLU B CA 1
ATOM 1539 C C . GLU B 1 84 ? 14.189 -24.672 13.341 1.00 26.26 81 GLU B C 1
ATOM 1540 O O . GLU B 1 84 ? 15.040 -25.508 13.140 1.00 29.97 81 GLU B O 1
ATOM 1546 N N . GLY B 1 85 ? 13.771 -23.856 12.401 1.00 22.16 82 GLY B N 1
ATOM 1547 C CA . GLY B 1 85 ? 14.316 -23.892 11.034 1.00 20.47 82 GLY B CA 1
ATOM 1548 C C . GLY B 1 85 ? 13.479 -24.587 9.998 1.00 18.58 82 GLY B C 1
ATOM 1549 O O . GLY B 1 85 ? 13.691 -24.373 8.816 1.00 19.35 82 GLY B O 1
ATOM 1550 N N A ARG B 1 86 ? 12.506 -25.395 10.411 0.42 18.25 83 ARG B N 1
ATOM 1551 N N B ARG B 1 86 ? 12.503 -25.385 10.419 0.58 17.98 83 ARG B N 1
ATOM 1552 C CA A ARG B 1 86 ? 11.688 -26.136 9.447 0.42 18.09 83 ARG B CA 1
ATOM 1553 C CA B ARG B 1 86 ? 11.689 -26.128 9.458 0.58 18.09 83 ARG B CA 1
ATOM 1554 C C A ARG B 1 86 ? 10.640 -25.272 8.749 0.42 17.42 83 ARG B C 1
ATOM 1555 C C B ARG B 1 86 ? 10.736 -25.218 8.696 0.58 17.55 83 ARG B C 1
ATOM 1556 O O A ARG B 1 86 ? 10.092 -25.675 7.726 0.42 18.62 83 ARG B O 1
ATOM 1557 O O B ARG B 1 86 ? 10.389 -25.508 7.552 0.58 18.84 83 ARG B O 1
ATOM 1572 N N . LEU B 1 87 ? 10.343 -24.106 9.315 1.00 18.08 84 LEU B N 1
ATOM 1573 C CA . LEU B 1 87 ? 9.565 -23.075 8.638 1.00 19.04 84 LEU B CA 1
ATOM 1574 C C . LEU B 1 87 ? 10.407 -21.838 8.459 1.00 19.64 84 LEU B C 1
ATOM 1575 O O . LEU B 1 87 ? 11.004 -21.335 9.418 1.00 21.79 84 LEU B O 1
ATOM 1580 N N . ARG B 1 88 ? 10.451 -21.317 7.248 1.00 18.97 85 ARG B N 1
ATOM 1581 C CA . ARG B 1 88 ? 11.005 -19.979 6.993 1.00 19.75 85 ARG B CA 1
ATOM 1582 C C . ARG B 1 88 ? 9.821 -19.086 6.621 1.00 18.19 85 ARG B C 1
ATOM 1583 O O . ARG B 1 88 ? 8.894 -19.506 5.904 1.00 20.78 85 ARG B O 1
ATOM 1591 N N . PHE B 1 89 ? 9.809 -17.877 7.150 1.00 17.87 86 PHE B N 1
ATOM 1592 C CA . PHE B 1 89 ? 8.744 -16.942 6.886 1.00 17.76 86 PHE B CA 1
ATOM 1593 C C . PHE B 1 89 ? 9.327 -15.599 6.484 1.00 17.73 86 PHE B C 1
ATOM 1594 O O . PHE B 1 89 ? 10.222 -15.066 7.161 1.00 20.02 86 PHE B O 1
ATOM 1602 N N . ASN B 1 90 ? 8.822 -15.035 5.392 1.00 18.86 87 ASN B N 1
ATOM 1603 C CA . ASN B 1 90 ? 9.262 -13.723 4.924 1.00 21.51 87 ASN B CA 1
ATOM 1604 C C . ASN B 1 90 ? 8.096 -12.880 4.399 1.00 22.84 87 ASN B C 1
ATOM 1605 O O . ASN B 1 90 ? 7.208 -13.386 3.707 1.00 21.49 87 ASN B O 1
ATOM 1610 N N . VAL B 1 91 ? 8.099 -11.613 4.762 1.00 24.40 88 VAL B N 1
ATOM 1611 C CA . VAL B 1 91 ? 7.176 -10.651 4.184 1.00 23.63 88 VAL B CA 1
ATOM 1612 C C . VAL B 1 91 ? 8.015 -9.904 3.203 1.00 27.48 88 VAL B C 1
ATOM 1613 O O . VAL B 1 91 ? 9.032 -9.311 3.583 1.00 27.75 88 VAL B O 1
ATOM 1617 N N . ARG B 1 92 ? 7.643 -9.983 1.921 1.00 28.23 89 ARG B N 1
ATOM 1618 C CA . ARG B 1 92 ? 8.442 -9.314 0.861 1.00 33.42 89 ARG B CA 1
ATOM 1619 C C . ARG B 1 92 ? 7.985 -7.859 0.796 1.00 36.18 89 ARG B C 1
ATOM 1620 O O . ARG B 1 92 ? 6.818 -7.642 0.521 1.00 36.87 89 ARG B O 1
ATOM 1628 N N . HIS B 1 93 ? 8.885 -6.910 1.135 1.00 40.28 90 HIS B N 1
ATOM 1629 C CA . HIS B 1 93 ? 8.680 -5.432 1.035 1.00 37.91 90 HIS B CA 1
ATOM 1630 C C . HIS B 1 93 ? 7.613 -4.829 1.955 1.00 43.93 90 HIS B C 1
ATOM 1631 O O . HIS B 1 93 ? 6.887 -5.555 2.656 1.00 45.48 90 HIS B O 1
#

Foldseek 3Di:
DAEQEDECVQPPAPQSVLVVVCVSQVHDSVQDGDLVSVLCVLVPPSGPWQYEYEYEDADPVRCVRNVSVVVSLVVSCVVVVNRYHYYYDD/DFAEQEDECVQPDAPQVVLQVVCVSQVHDSVQGGDLVSVLCCLPVPSGPWQHEYEYEHQDPVRCVRNVSVVVSLVVSCVVVPRRYHYYYDD

Sequence (181 aa):
MNVYTFDFNDIKNQSDFYREFTQTFGLASEKVSDLDTLWDAVMSDILPLPLEIEFVHLPDKLRRRRYGALILLFDEAEEEEELEGRLLRFNNVRHAMNVYTFDFNDIKNQSDFYRREFTQTFGLASEKVSDLDTLWDAVMMSDILPLPLLEIEFVHLLPDKLRRRYGALILLFDEEAEEEEELEGRRLRFNVRH

CATH classification: 3.30.370.10

Radius of gyration: 17.27 Å; Cα contacts (8 Å, |Δi|>4): 281; chains: 2; bounding box: 29×45×36 Å

B-factor: mean 27.58, std 10.05, range [14.43, 70.18]

Solvent-accessible surface area: 9637 Å² total; per-residue (Å²): 118,106,73,51,64,5,46,3,92,103,3,152,71,44,76,49,0,20,155,47,0,3,98,58,23,72,33,53,91,142,98,4,75,67,23,49,43,0,41,87,4,1,54,54,112,66,10,68,29,70,0,18,0,28,0,27,106,14,75,92,108,37,46,24,112,1,0,6,0,8,21,4,0,60,36,0,56,145,103,31,157,49,109,1,122,9,53,41,120,176,153,45,101,75,53,67,5,44,1,89,92,2,151,72,44,77,28,0,16,111,42,0,2,127,57,23,71,33,57,89,138,100,4,75,66,24,50,43,0,41,84,2,1,60,57,100,69,12,66,33,80,0,19,0,32,0,16,104,12,74,88,108,38,48,27,110,3,0,6,0,8,22,4,0,59,36,0,59,138,108,15,160,51,94,2,109,13,69,45,139,183

Nearest PDB structures (foldseek):
  5f4c-assembly1_A  TM=1.011E+00  e=5.375E-19  Salmonella enterica subsp. enterica serovar Typhimurium str. LT2
  2cx6-assembly2_B  TM=9.871E-01  e=3.241E-14  Escherichia coli O157:H7
  2hma-assembly1_A-2  TM=4.587E-01  e=1.280E+00  Streptococcus pneumoniae
  7uxt-assembly1_A  TM=3.052E-01  e=2.169E+00  Streptococcus equi
  5f4c-assembly1_A  TM=1.009E+00  e=3.064E-18  Salmonella enterica subsp. enterica serovar Typhimurium str. LT2

InterPro domains:
  IPR000468 Barstar (barnase inhibitor) [PF01337] (1-83)
  IPR035905 Barstar-like superfamily [G3DSA:3.30.370.10] (1-90)
  IPR035905 Barstar-like superfamily [SSF52038] (1-89)

Organism: Salmonella typhimurium (strain LT2 / SGSC1412 / ATCC 700720) (NCBI:txid99287)

Secondary structure (DSSP, 8-state):
--EEEEEGGG-SSHHHHHHHHHHHHT--GGG-SSHHHHHHHHHTT-S-SSEEEEEES--HHHHHHTHHHHHHHHHHHHHTTTSEEEEE--/---EEEEEGGG-SSHHHHHHHHHHHHT--GGG--SHHHHHHHHHTT-S-SSEEEEEES--HHHHHHTHHHHHHHHHHHHHTTTSEEEEE--